Protein AF-R5ADG4-F1 (afdb_monomer)

Nearest PDB structures (foldseek):
  5j1l-assembly1_A  TM=9.200E-01  e=7.232E-10  Helicobacter pylori 26695
  7qrl-assembly2_B  TM=7.802E-01  e=2.011E-10  Caulobacter vibrioides
  4bh5-assembly4_D  TM=8.129E-01  e=2.939E-09  Escherichia coli K-12
  6ue4-assembly1_B  TM=6.509E-01  e=2.271E-10  Vibrio cholerae O1 biovar El Tor str. N16961
  6smk-assembly1_A  TM=7.364E-01  e=2.637E-08  Enterococcus faecalis V583

Mean predicted aligned error: 18.69 Å

pLDDT: mean 73.34, std 22.06, range [36.31, 98.81]

Structure (mmCIF, N/CA/C/O backbone):
data_AF-R5ADG4-F1
#
_entry.id   AF-R5ADG4-F1
#
loop_
_atom_site.group_PDB
_atom_site.id
_atom_site.type_symbol
_atom_site.label_atom_id
_atom_site.label_alt_id
_atom_site.label_comp_id
_atom_site.label_asym_id
_atom_site.label_entity_id
_atom_site.label_seq_id
_atom_site.pdbx_PDB_ins_code
_atom_site.Cartn_x
_atom_site.Cartn_y
_atom_site.Cartn_z
_atom_site.occupancy
_atom_site.B_iso_or_equiv
_atom_site.auth_seq_id
_atom_site.auth_comp_id
_atom_site.auth_asym_id
_atom_site.auth_atom_id
_atom_site.pdbx_PDB_model_num
ATOM 1 N N . MET A 1 1 ? 14.333 -22.664 -1.106 1.00 49.84 1 MET A N 1
ATOM 2 C CA . MET A 1 1 ? 14.512 -21.428 -1.894 1.00 49.84 1 MET A CA 1
ATOM 3 C C . MET A 1 1 ? 13.947 -20.295 -1.063 1.00 49.84 1 MET A C 1
ATOM 5 O O . MET A 1 1 ? 12.901 -20.498 -0.457 1.00 49.84 1 MET A O 1
ATOM 9 N N . THR A 1 2 ? 14.648 -19.173 -0.941 1.00 61.91 2 THR A N 1
ATOM 10 C CA . THR A 1 2 ? 14.152 -18.019 -0.180 1.00 61.91 2 THR A CA 1
ATOM 11 C C . THR A 1 2 ? 12.993 -17.398 -0.958 1.00 61.91 2 THR A C 1
ATOM 13 O O . THR A 1 2 ? 13.159 -17.067 -2.129 1.00 61.91 2 THR A O 1
ATOM 16 N N . GLN A 1 3 ? 11.812 -17.310 -0.348 1.00 79.50 3 GLN A N 1
ATOM 17 C CA . GLN A 1 3 ? 10.609 -16.793 -1.005 1.00 79.50 3 GLN A CA 1
ATOM 18 C C . GLN A 1 3 ? 10.786 -15.303 -1.355 1.00 79.50 3 GLN A C 1
ATOM 20 O O . GLN A 1 3 ? 11.468 -14.567 -0.632 1.00 79.50 3 GLN A O 1
ATOM 25 N N . SER A 1 4 ? 10.210 -14.860 -2.479 1.00 89.75 4 SER A N 1
ATOM 26 C CA . SER A 1 4 ? 10.166 -13.434 -2.823 1.00 89.75 4 SER A CA 1
ATOM 27 C C . SER A 1 4 ? 9.311 -12.667 -1.817 1.00 89.75 4 SER A C 1
ATOM 29 O O . SER A 1 4 ? 8.295 -13.171 -1.342 1.00 89.75 4 SER A O 1
ATOM 31 N N . ARG A 1 5 ? 9.715 -11.434 -1.499 1.00 93.94 5 ARG A N 1
ATOM 32 C CA . ARG A 1 5 ? 8.928 -10.514 -0.661 1.00 93.94 5 ARG A CA 1
ATOM 33 C C . ARG A 1 5 ? 7.933 -9.668 -1.448 1.00 93.94 5 ARG A C 1
ATOM 35 O O . ARG A 1 5 ? 7.054 -9.069 -0.841 1.00 93.94 5 ARG A O 1
ATOM 42 N N . ILE A 1 6 ? 8.089 -9.596 -2.768 1.00 95.62 6 ILE A N 1
ATOM 43 C CA . ILE A 1 6 ? 7.361 -8.653 -3.631 1.00 95.62 6 ILE A CA 1
ATOM 44 C C . ILE A 1 6 ? 6.615 -9.334 -4.783 1.00 95.62 6 ILE A C 1
ATOM 46 O O . ILE A 1 6 ? 5.759 -8.704 -5.401 1.00 95.62 6 ILE A O 1
ATOM 50 N N . LEU A 1 7 ? 6.905 -10.610 -5.051 1.00 93.88 7 LEU A N 1
ATOM 51 C CA . LEU A 1 7 ? 6.218 -11.448 -6.033 1.00 93.88 7 LEU A CA 1
ATOM 52 C C . LEU A 1 7 ? 5.457 -12.560 -5.309 1.00 93.88 7 LEU A C 1
ATOM 54 O O . LEU A 1 7 ? 5.996 -13.208 -4.409 1.00 93.88 7 LEU A O 1
ATOM 58 N N . GLN A 1 8 ? 4.195 -12.767 -5.682 1.00 91.88 8 GLN A N 1
ATOM 59 C CA . GLN A 1 8 ? 3.318 -13.728 -5.018 1.00 91.88 8 GLN A CA 1
ATOM 60 C C . GLN A 1 8 ? 3.697 -15.182 -5.316 1.00 91.88 8 GLN A C 1
ATOM 62 O O . GLN A 1 8 ? 3.597 -16.033 -4.430 1.00 91.88 8 GLN A O 1
ATOM 67 N N . THR A 1 9 ? 4.117 -15.479 -6.546 1.00 88.94 9 THR A N 1
ATOM 68 C CA . THR A 1 9 ? 4.386 -16.853 -6.997 1.00 88.94 9 THR A CA 1
ATOM 69 C C . THR A 1 9 ? 5.743 -17.019 -7.672 1.00 88.94 9 THR A C 1
ATOM 71 O O . THR A 1 9 ? 6.318 -18.106 -7.610 1.00 88.94 9 THR A O 1
ATOM 74 N N . GLN A 1 10 ? 6.267 -15.968 -8.304 1.00 86.44 10 GLN A N 1
ATOM 75 C CA . GLN A 1 10 ? 7.505 -16.025 -9.074 1.00 86.44 10 GLN A CA 1
ATOM 76 C C . GLN A 1 10 ? 8.757 -15.820 -8.206 1.00 86.44 10 GLN A C 1
ATOM 78 O O . GLN A 1 10 ? 8.739 -15.187 -7.149 1.00 86.44 10 GLN A O 1
ATOM 83 N N . GLU A 1 11 ? 9.884 -16.351 -8.682 1.00 86.38 11 GLU A N 1
ATOM 84 C CA . GLU A 1 11 ? 11.199 -16.107 -8.088 1.00 86.38 11 GLU A CA 1
ATOM 85 C C . GLU A 1 11 ? 11.734 -14.709 -8.432 1.00 86.38 11 GLU A C 1
ATOM 87 O O . GLU A 1 11 ? 11.350 -14.090 -9.426 1.00 86.38 11 GLU A O 1
ATOM 92 N N . ASN A 1 12 ? 12.709 -14.242 -7.648 1.00 88.00 12 ASN A N 1
ATOM 93 C CA . ASN A 1 12 ? 13.384 -12.951 -7.813 1.00 88.00 12 ASN A CA 1
ATOM 94 C C . ASN A 1 12 ? 14.366 -12.924 -9.004 1.00 88.00 12 ASN A C 1
ATOM 96 O O . ASN A 1 12 ? 15.556 -12.643 -8.849 1.00 88.00 12 ASN A O 1
ATOM 100 N N . ARG A 1 13 ? 13.886 -13.224 -10.215 1.00 90.81 13 ARG A N 1
ATOM 101 C CA . ARG A 1 13 ? 14.691 -13.165 -11.440 1.00 90.81 13 ARG A CA 1
ATOM 102 C C . ARG A 1 13 ? 14.832 -11.719 -11.914 1.00 90.81 13 ARG A C 1
ATOM 104 O O . ARG A 1 13 ? 13.961 -11.204 -12.615 1.00 90.81 13 ARG A O 1
ATOM 111 N N . ILE A 1 14 ? 15.959 -11.102 -11.567 1.00 92.81 14 ILE A N 1
ATOM 112 C CA . ILE A 1 14 ? 16.339 -9.766 -12.037 1.00 92.81 14 ILE A CA 1
ATOM 113 C C . ILE A 1 14 ? 16.689 -9.827 -13.530 1.00 92.81 14 ILE A C 1
ATOM 115 O O . ILE A 1 14 ? 17.582 -10.571 -13.939 1.00 92.81 14 ILE A O 1
ATOM 119 N N . THR A 1 15 ? 16.001 -9.035 -14.347 1.00 91.50 15 THR A N 1
ATOM 120 C CA . THR A 1 15 ? 16.286 -8.854 -15.779 1.00 91.50 15 THR A CA 1
ATOM 121 C C . THR A 1 15 ? 17.092 -7.599 -16.067 1.00 91.50 15 THR A C 1
ATOM 123 O O . THR A 1 15 ? 17.849 -7.576 -17.039 1.00 91.50 15 THR A O 1
ATOM 126 N N . ARG A 1 16 ? 16.997 -6.594 -15.193 1.00 93.50 16 ARG A N 1
ATOM 127 C CA . ARG A 1 16 ? 17.844 -5.401 -15.212 1.00 93.50 16 ARG A CA 1
ATOM 128 C C . ARG A 1 16 ? 18.183 -4.971 -13.790 1.00 93.50 16 ARG A C 1
ATOM 130 O O . ARG A 1 16 ? 17.293 -4.794 -12.966 1.00 93.50 16 ARG A O 1
ATOM 137 N N . GLY A 1 17 ? 19.475 -4.816 -13.511 1.00 95.69 17 GLY A N 1
ATOM 138 C CA . GLY A 1 17 ? 19.972 -4.380 -12.205 1.00 95.69 17 GLY A CA 1
ATOM 139 C C . GLY A 1 17 ? 19.872 -2.869 -11.982 1.00 95.69 17 GLY A C 1
ATOM 140 O O . GLY A 1 17 ? 19.665 -2.105 -12.929 1.00 95.69 17 GLY A O 1
ATOM 141 N N . PHE A 1 18 ? 20.075 -2.460 -10.732 1.00 97.12 18 PHE A N 1
ATOM 142 C CA . PHE A 1 18 ? 20.226 -1.064 -10.323 1.00 97.12 18 PHE A CA 1
ATOM 143 C C . PHE A 1 18 ? 21.526 -0.444 -10.867 1.00 97.12 18 PHE A C 1
ATOM 145 O O . PHE A 1 18 ? 22.543 -1.127 -11.010 1.00 97.12 18 PHE A O 1
ATOM 152 N N . GLY A 1 19 ? 21.509 0.861 -11.155 1.00 94.00 19 GLY A N 1
ATOM 153 C CA . GLY A 1 19 ? 22.663 1.618 -11.654 1.00 94.00 19 GLY A CA 1
ATOM 154 C C . GLY A 1 19 ? 22.592 1.960 -13.149 1.00 94.00 19 GLY A C 1
ATOM 155 O O . GLY A 1 19 ? 21.630 1.638 -13.840 1.00 94.00 19 GLY A O 1
ATOM 156 N N . ASN A 1 20 ? 23.598 2.677 -13.669 1.00 90.62 20 ASN A N 1
ATOM 157 C CA . ASN A 1 20 ? 23.629 3.178 -15.059 1.00 90.62 20 ASN A CA 1
ATOM 158 C C . ASN A 1 20 ? 22.357 3.954 -15.473 1.00 90.62 20 ASN A C 1
ATOM 160 O O . ASN A 1 20 ? 21.844 3.790 -16.580 1.00 90.62 20 ASN A O 1
ATOM 164 N N . GLY A 1 21 ? 21.830 4.784 -14.565 1.00 89.12 21 GLY A N 1
ATOM 165 C CA . GLY A 1 21 ? 20.594 5.548 -14.780 1.00 89.12 21 GLY A CA 1
ATOM 166 C C . GLY A 1 21 ? 19.304 4.752 -14.554 1.00 89.12 21 GLY A C 1
ATOM 167 O O . GLY A 1 21 ? 18.229 5.262 -14.852 1.00 89.12 21 GLY A O 1
ATOM 168 N N . HIS A 1 22 ? 19.396 3.522 -14.041 1.00 93.38 22 HIS A N 1
ATOM 169 C CA . HIS A 1 22 ? 18.257 2.716 -13.619 1.00 93.38 22 HIS A CA 1
ATOM 170 C C . HIS A 1 22 ? 18.080 2.787 -12.096 1.00 93.38 22 HIS A C 1
ATOM 172 O O . HIS A 1 22 ? 18.966 2.377 -11.345 1.00 93.38 22 HIS A O 1
ATOM 178 N N . SER A 1 23 ? 16.945 3.327 -11.655 1.00 96.19 23 SER A N 1
ATOM 179 C CA . SER A 1 23 ? 16.662 3.671 -10.251 1.00 96.19 23 SER A CA 1
ATOM 180 C C . SER A 1 23 ? 16.192 2.499 -9.385 1.00 96.19 23 SER A C 1
ATOM 182 O O . SER A 1 23 ? 15.956 2.673 -8.191 1.00 96.19 23 SER A O 1
ATOM 184 N N . GLY A 1 24 ? 16.082 1.306 -9.965 1.00 96.75 24 GLY A N 1
ATOM 185 C CA . GLY A 1 24 ? 15.575 0.117 -9.298 1.00 96.75 24 GLY A CA 1
ATOM 186 C C . GLY A 1 24 ? 16.063 -1.160 -9.968 1.00 96.75 24 GLY A C 1
ATOM 187 O O . GLY A 1 24 ? 17.079 -1.171 -10.663 1.00 96.75 24 GLY A O 1
ATOM 188 N N . VAL A 1 25 ? 15.325 -2.241 -9.762 1.00 97.00 25 VAL A N 1
ATOM 189 C CA . VAL A 1 25 ? 15.515 -3.515 -10.457 1.00 97.00 25 VAL A CA 1
ATOM 190 C C . VAL A 1 25 ? 14.259 -3.867 -11.230 1.00 97.00 25 VAL A C 1
ATOM 192 O O . VAL A 1 25 ? 13.146 -3.657 -10.749 1.00 97.00 25 VAL A O 1
ATOM 195 N N . ASP A 1 26 ? 14.452 -4.458 -12.401 1.00 95.31 26 ASP A N 1
ATOM 196 C CA . ASP A 1 26 ? 13.359 -5.023 -13.179 1.00 95.31 26 ASP A CA 1
ATOM 197 C C . ASP A 1 26 ? 13.295 -6.520 -12.884 1.00 95.31 26 ASP A C 1
ATOM 199 O O . ASP A 1 26 ? 14.299 -7.231 -13.014 1.00 95.31 26 ASP A O 1
ATOM 203 N N . LEU A 1 27 ? 12.128 -6.997 -12.456 1.00 92.25 27 LEU A N 1
ATOM 204 C CA . LEU A 1 27 ? 11.871 -8.400 -12.160 1.00 92.25 27 LEU A CA 1
ATOM 205 C C . LEU A 1 27 ? 10.855 -8.990 -13.129 1.00 92.25 27 LEU A C 1
ATOM 207 O O . LEU A 1 27 ? 9.809 -8.402 -13.411 1.00 92.25 27 LEU A O 1
ATOM 211 N N . GLY A 1 28 ? 11.155 -10.211 -13.564 1.00 79.12 28 GLY A N 1
ATOM 212 C CA . GLY A 1 28 ? 10.323 -10.977 -14.483 1.00 79.12 28 GLY A CA 1
ATOM 213 C C . GLY A 1 28 ? 10.854 -10.959 -15.918 1.00 79.12 28 GLY A C 1
ATOM 214 O O . GLY A 1 28 ? 11.357 -9.947 -16.392 1.00 79.12 28 GLY A O 1
ATOM 215 N N . TRP A 1 29 ? 10.797 -12.131 -16.571 1.00 66.06 29 TRP A N 1
ATOM 216 C CA . TRP A 1 29 ? 10.666 -12.367 -18.025 1.00 66.06 29 TRP A CA 1
ATOM 217 C C . TRP A 1 29 ? 10.890 -13.861 -18.336 1.00 66.06 29 TRP A C 1
ATOM 219 O O . TRP A 1 29 ? 11.986 -14.359 -18.088 1.00 66.06 29 TRP A O 1
ATOM 229 N N . GLN A 1 30 ? 9.879 -14.545 -18.895 1.00 50.84 30 GLN A N 1
ATOM 230 C CA . GLN A 1 30 ? 9.951 -15.664 -19.872 1.00 50.84 30 GLN A CA 1
ATOM 231 C C . GLN A 1 30 ? 8.580 -16.323 -20.161 1.00 50.84 30 GLN A C 1
ATOM 233 O O . GLN A 1 30 ? 8.505 -17.249 -20.964 1.00 50.84 30 GLN A O 1
ATOM 238 N N . THR A 1 31 ? 7.475 -15.835 -19.599 1.00 51.47 31 THR A N 1
ATOM 239 C CA . THR A 1 31 ? 6.119 -16.302 -19.929 1.00 51.47 31 THR A CA 1
ATOM 240 C C . THR A 1 31 ? 5.162 -15.112 -19.999 1.00 51.47 31 THR A C 1
ATOM 242 O O . THR A 1 31 ? 5.424 -14.056 -19.432 1.00 51.47 31 THR A O 1
ATOM 245 N N . THR A 1 32 ? 4.016 -15.269 -20.661 1.00 56.06 32 THR A N 1
ATOM 246 C CA . THR A 1 32 ? 2.867 -14.339 -20.598 1.00 56.06 32 THR A CA 1
ATOM 247 C C . THR A 1 32 ? 2.229 -14.273 -19.199 1.00 56.06 32 THR A C 1
ATOM 249 O O . THR A 1 32 ? 1.075 -13.875 -19.059 1.00 56.06 32 THR A O 1
ATOM 252 N N . GLN A 1 33 ? 2.927 -14.757 -18.172 1.00 62.66 33 GLN A N 1
ATOM 253 C CA . GLN A 1 33 ? 2.399 -14.996 -16.845 1.00 62.66 33 GLN A CA 1
ATOM 254 C C . GLN A 1 33 ? 2.643 -13.754 -15.994 1.00 62.66 33 GLN A C 1
ATOM 256 O O . GLN A 1 33 ? 3.777 -13.379 -15.695 1.00 62.66 33 GLN A O 1
ATOM 261 N N . THR A 1 34 ? 1.549 -13.094 -15.652 1.00 82.12 34 THR A N 1
ATOM 262 C CA . THR A 1 34 ? 1.518 -12.025 -14.661 1.00 82.12 34 THR A CA 1
ATOM 263 C C . THR A 1 34 ? 1.653 -12.619 -13.256 1.00 82.12 34 THR A C 1
ATOM 265 O O . THR A 1 34 ? 1.470 -13.821 -13.061 1.00 82.12 34 THR A O 1
ATOM 268 N N . ASP A 1 35 ? 1.981 -11.782 -12.274 1.00 91.25 35 ASP A N 1
ATOM 269 C CA . ASP A 1 35 ? 2.010 -12.171 -10.861 1.00 91.25 35 ASP A CA 1
ATOM 270 C C . ASP A 1 35 ? 1.323 -11.117 -9.991 1.00 91.25 35 ASP A C 1
ATOM 272 O O . ASP A 1 35 ? 1.176 -9.953 -10.395 1.00 91.25 35 ASP A O 1
ATOM 276 N N . GLY A 1 36 ? 0.911 -11.523 -8.793 1.00 95.00 36 GLY A N 1
ATOM 277 C CA . GLY A 1 36 ? 0.514 -10.592 -7.746 1.00 95.00 36 GLY A CA 1
ATOM 278 C C . GLY A 1 36 ? 1.733 -9.846 -7.216 1.00 95.00 36 GLY A C 1
ATOM 279 O O . GLY A 1 36 ? 2.776 -10.451 -6.965 1.00 95.00 36 GLY A O 1
ATOM 280 N N . ILE A 1 37 ? 1.600 -8.530 -7.055 1.00 97.44 37 ILE A N 1
ATOM 281 C CA . ILE A 1 37 ? 2.647 -7.695 -6.462 1.00 97.44 37 ILE A CA 1
ATOM 282 C C . ILE A 1 37 ? 2.318 -7.481 -4.997 1.00 97.44 37 ILE A C 1
ATOM 284 O O . ILE A 1 37 ? 1.219 -7.024 -4.670 1.00 97.44 37 ILE A O 1
ATOM 288 N N . LEU A 1 38 ? 3.265 -7.821 -4.132 1.00 97.81 38 LEU A N 1
ATOM 289 C CA . LEU A 1 38 ? 3.112 -7.764 -2.686 1.00 97.81 38 LEU A CA 1
ATOM 290 C C . LEU A 1 38 ? 3.854 -6.558 -2.104 1.00 97.81 38 LEU A C 1
ATOM 292 O O . LEU A 1 38 ? 4.933 -6.194 -2.572 1.00 97.81 38 LEU A O 1
ATOM 296 N N . ALA A 1 39 ? 3.297 -5.964 -1.052 1.00 98.25 39 ALA A N 1
ATOM 297 C CA . ALA A 1 39 ? 4.001 -4.988 -0.237 1.00 98.25 39 ALA A CA 1
ATOM 298 C C . ALA A 1 39 ? 5.182 -5.663 0.476 1.00 98.25 39 ALA A C 1
ATOM 300 O O . ALA A 1 39 ? 5.002 -6.578 1.280 1.00 98.25 39 ALA A O 1
ATOM 301 N N . HIS A 1 40 ? 6.394 -5.179 0.211 1.00 97.69 40 HIS A N 1
ATOM 302 C CA . HIS A 1 40 ? 7.637 -5.699 0.785 1.00 97.69 40 HIS A CA 1
ATOM 303 C C . HIS A 1 40 ? 7.619 -5.741 2.325 1.00 97.69 40 HIS A C 1
ATOM 305 O O . HIS A 1 40 ? 8.096 -6.692 2.952 1.00 97.69 40 HIS A O 1
ATOM 311 N N . SER A 1 41 ? 7.082 -4.680 2.928 1.00 96.31 41 SER A N 1
ATOM 312 C CA . SER A 1 41 ? 7.002 -4.438 4.369 1.00 96.31 41 SER A CA 1
ATOM 313 C C . SER A 1 41 ? 5.750 -3.623 4.680 1.00 96.31 41 SER A C 1
ATOM 315 O O . SER A 1 41 ? 5.244 -2.918 3.803 1.00 96.31 41 SER A O 1
ATOM 317 N N . GLN A 1 42 ? 5.304 -3.667 5.937 1.00 96.12 42 GLN A N 1
ATOM 318 C CA . GLN A 1 42 ? 4.213 -2.817 6.406 1.00 96.12 42 GLN A CA 1
ATOM 319 C C . GLN A 1 42 ? 4.524 -1.327 6.214 1.00 96.12 42 GLN A C 1
ATOM 321 O O . GLN A 1 42 ? 5.688 -0.910 6.266 1.00 96.12 42 GLN A O 1
ATOM 326 N N . GLY A 1 43 ? 3.499 -0.512 5.997 1.00 97.38 43 GLY A N 1
ATOM 327 C CA . GLY A 1 43 ? 3.672 0.927 5.843 1.00 97.38 43 GLY A CA 1
ATOM 328 C C . GLY A 1 43 ? 2.425 1.640 5.347 1.00 97.38 43 GLY A C 1
ATOM 329 O O . GLY A 1 43 ? 1.338 1.073 5.301 1.00 97.38 43 GLY A O 1
ATOM 330 N N . THR A 1 44 ? 2.596 2.894 4.943 1.00 98.25 44 THR A N 1
ATOM 331 C CA . THR A 1 44 ? 1.516 3.736 4.418 1.00 98.25 44 THR A CA 1
ATOM 332 C C . THR A 1 44 ? 1.783 4.083 2.959 1.00 98.25 44 THR A C 1
ATOM 334 O O . THR A 1 44 ? 2.879 4.523 2.601 1.00 98.25 44 THR A O 1
ATOM 337 N N . VAL A 1 45 ? 0.779 3.912 2.100 1.00 98.38 45 VAL A N 1
ATOM 338 C CA . VAL A 1 45 ? 0.836 4.334 0.697 1.00 98.38 45 VAL A CA 1
ATOM 339 C C . VAL A 1 45 ? 0.917 5.861 0.640 1.00 98.38 45 VAL A C 1
ATOM 341 O O . VAL A 1 45 ? -0.006 6.561 1.048 1.00 98.38 45 VAL A O 1
ATOM 344 N N . THR A 1 46 ? 2.026 6.385 0.124 1.00 97.81 46 THR A N 1
ATOM 345 C CA . THR A 1 46 ? 2.291 7.835 0.022 1.00 97.81 46 THR A CA 1
ATOM 346 C C . THR A 1 46 ? 2.113 8.377 -1.387 1.00 97.81 46 THR A C 1
ATOM 348 O O . THR A 1 46 ? 1.922 9.577 -1.565 1.00 97.81 46 THR A O 1
ATOM 351 N N . PHE A 1 47 ? 2.163 7.499 -2.385 1.00 97.25 47 PHE A N 1
ATOM 352 C CA . PHE A 1 47 ? 1.890 7.843 -3.768 1.00 97.25 47 PHE A CA 1
ATOM 353 C C . PHE A 1 47 ? 1.262 6.646 -4.478 1.00 97.25 47 PHE A C 1
ATOM 355 O O . PHE A 1 47 ? 1.712 5.513 -4.326 1.00 97.25 47 PHE A O 1
ATOM 362 N N . CYS A 1 48 ? 0.221 6.903 -5.252 1.00 95.50 48 CYS A N 1
ATOM 363 C CA . CYS A 1 48 ? -0.520 5.920 -6.018 1.00 95.50 48 CYS A CA 1
ATOM 364 C C . CYS A 1 48 ? -1.003 6.607 -7.293 1.00 95.50 48 CYS A C 1
ATOM 366 O O . CYS A 1 48 ? -1.580 7.697 -7.239 1.00 95.50 48 CYS A O 1
ATOM 368 N N . GLN A 1 49 ? -0.736 5.971 -8.427 1.00 94.50 49 GLN A N 1
ATOM 369 C CA . GLN A 1 49 ? -1.044 6.467 -9.759 1.00 94.50 49 GLN A CA 1
ATOM 370 C C . GLN A 1 49 ? -1.703 5.341 -10.557 1.00 94.50 49 GLN A C 1
ATOM 372 O O . GLN A 1 49 ? -1.192 4.221 -10.593 1.00 94.50 49 GLN A O 1
ATOM 377 N N . THR A 1 50 ? -2.841 5.635 -11.186 1.00 97.00 50 THR A N 1
ATOM 378 C CA . THR A 1 50 ? -3.635 4.681 -11.975 1.00 97.00 50 THR A CA 1
ATOM 379 C C . THR A 1 50 ? -4.122 5.318 -13.280 1.00 97.00 50 THR A C 1
ATOM 381 O O . THR A 1 50 ? -4.021 6.532 -13.462 1.00 97.00 50 THR A O 1
ATOM 384 N N . GLY A 1 51 ? -4.643 4.504 -14.205 1.00 95.50 51 GLY A N 1
ATOM 385 C CA . GLY A 1 51 ? -5.203 4.970 -15.480 1.00 95.50 51 GLY A CA 1
ATOM 386 C C . GLY A 1 51 ? -4.184 5.137 -16.613 1.00 95.50 51 GLY A C 1
ATOM 387 O O . GLY A 1 51 ? -4.529 5.678 -17.660 1.00 95.50 51 GLY A O 1
ATOM 388 N N . TYR A 1 52 ? -2.950 4.664 -16.431 1.00 96.62 52 TYR A N 1
ATOM 389 C CA . TYR A 1 52 ? -1.899 4.731 -17.443 1.00 96.62 52 TYR A CA 1
ATOM 390 C C . TYR A 1 52 ? -1.910 3.482 -18.325 1.00 96.62 52 TYR A C 1
ATOM 392 O O . TYR A 1 52 ? -2.032 2.356 -17.838 1.00 96.62 52 TYR A O 1
ATOM 400 N N . GLY A 1 53 ? -1.758 3.695 -19.632 1.00 95.94 53 GLY A N 1
ATOM 401 C CA . GLY A 1 53 ? -1.487 2.644 -20.612 1.00 95.94 53 GLY A CA 1
ATOM 402 C C . GLY A 1 53 ? 0.013 2.408 -20.798 1.00 95.94 53 GLY A C 1
ATOM 403 O O . GLY A 1 53 ? 0.833 2.955 -20.063 1.00 95.94 53 GLY A O 1
ATOM 404 N N . ASN A 1 54 ? 0.378 1.593 -21.789 1.00 95.81 54 ASN A N 1
ATOM 405 C CA . ASN A 1 54 ? 1.762 1.497 -22.255 1.00 95.81 54 ASN A CA 1
ATOM 406 C C . ASN A 1 54 ? 2.103 2.740 -23.093 1.00 95.81 54 ASN A C 1
ATOM 408 O O . ASN A 1 54 ? 1.394 3.032 -24.054 1.00 95.81 54 ASN A O 1
ATOM 412 N N . ASP A 1 55 ? 3.158 3.457 -22.714 1.00 95.25 55 ASP A N 1
ATOM 413 C CA . ASP A 1 55 ? 3.589 4.701 -23.359 1.00 95.25 55 ASP A CA 1
ATOM 414 C C . ASP A 1 55 ? 5.123 4.762 -23.404 1.00 95.25 55 ASP A C 1
ATOM 416 O O . ASP A 1 55 ? 5.801 5.234 -22.485 1.00 95.25 55 ASP A O 1
ATOM 420 N N . GLN A 1 56 ? 5.684 4.189 -24.470 1.00 92.94 56 GLN A N 1
ATOM 421 C CA . GLN A 1 56 ? 7.127 4.124 -24.674 1.00 92.94 56 GLN A CA 1
ATOM 422 C C . GLN A 1 56 ? 7.680 5.515 -24.991 1.00 92.94 56 GLN A C 1
ATOM 424 O O . GLN A 1 56 ? 7.282 6.155 -25.960 1.00 92.94 56 GLN A O 1
ATOM 429 N N . GLY A 1 57 ? 8.639 5.964 -24.183 1.00 90.19 57 GLY A N 1
ATOM 430 C CA . GLY A 1 57 ? 9.184 7.321 -24.248 1.00 90.19 57 GLY A CA 1
ATOM 431 C C . GLY A 1 57 ? 8.558 8.303 -23.255 1.00 90.19 57 GLY A C 1
ATOM 432 O O . GLY A 1 57 ? 9.021 9.443 -23.182 1.00 90.19 57 GLY A O 1
ATOM 433 N N . ALA A 1 58 ? 7.575 7.877 -22.451 1.00 92.50 58 ALA A N 1
ATOM 434 C CA . ALA A 1 58 ? 7.062 8.687 -21.351 1.00 92.50 58 ALA A CA 1
ATOM 435 C C . ALA A 1 58 ? 8.190 9.082 -20.378 1.00 92.50 58 ALA A C 1
ATOM 437 O O . ALA A 1 58 ? 9.002 8.251 -19.963 1.00 92.50 58 ALA A O 1
ATOM 438 N N . GLY A 1 59 ? 8.229 10.364 -20.006 1.00 92.12 59 GLY A N 1
ATOM 439 C CA . GLY A 1 59 ? 9.191 10.933 -19.060 1.00 92.12 59 GLY A CA 1
ATOM 440 C C . GLY A 1 59 ? 8.567 11.284 -17.708 1.00 92.12 59 GLY A C 1
ATOM 441 O O . GLY A 1 59 ? 7.347 11.276 -17.539 1.00 92.12 59 GLY A O 1
ATOM 442 N N . GLY A 1 60 ? 9.411 11.622 -16.729 1.00 92.25 60 GLY A N 1
ATOM 443 C CA . GLY A 1 60 ? 8.962 11.992 -15.382 1.00 92.25 60 GLY A CA 1
ATOM 444 C C . GLY A 1 60 ? 8.122 10.892 -14.726 1.00 92.25 60 GLY A C 1
ATOM 445 O O . GLY A 1 60 ? 8.369 9.707 -14.940 1.00 92.25 60 GLY A O 1
ATOM 446 N N . ASN A 1 61 ? 7.098 11.270 -13.960 1.00 90.62 61 ASN A N 1
ATOM 447 C CA . ASN A 1 61 ? 6.249 10.305 -13.248 1.00 90.62 61 ASN A CA 1
ATOM 448 C C . ASN A 1 61 ? 5.410 9.418 -14.183 1.00 90.62 61 ASN A C 1
ATOM 450 O O . ASN A 1 61 ? 5.044 8.309 -13.807 1.00 90.62 61 ASN A O 1
ATOM 454 N N . ALA A 1 62 ? 5.133 9.865 -15.413 1.00 94.00 62 ALA A N 1
ATOM 455 C CA . ALA A 1 62 ? 4.419 9.047 -16.394 1.00 94.00 62 ALA A CA 1
ATOM 456 C C . ALA A 1 62 ? 5.235 7.814 -16.822 1.00 94.00 62 ALA A C 1
ATOM 458 O O . ALA A 1 62 ? 4.651 6.799 -17.200 1.00 94.00 62 ALA A O 1
ATOM 459 N N . SER A 1 63 ? 6.570 7.868 -16.704 1.00 96.19 63 SER A N 1
ATOM 460 C CA . SER A 1 63 ? 7.444 6.739 -17.043 1.00 96.19 63 SER A CA 1
ATOM 461 C C . SER A 1 63 ? 7.165 5.493 -16.196 1.00 96.19 63 SER A C 1
ATOM 463 O O . SER A 1 63 ? 7.236 4.390 -16.731 1.00 96.19 63 SER A O 1
ATOM 465 N N . TYR A 1 64 ? 6.749 5.647 -14.934 1.00 97.50 64 TYR A N 1
ATOM 466 C CA . TYR A 1 64 ? 6.382 4.526 -14.063 1.00 97.50 64 TYR A CA 1
ATOM 467 C C . TYR A 1 64 ? 5.056 3.855 -14.451 1.00 97.50 64 TYR A C 1
ATOM 469 O O . TYR A 1 64 ? 4.804 2.725 -14.038 1.00 97.50 64 TYR A O 1
ATOM 477 N N . GLY A 1 65 ? 4.195 4.521 -15.228 1.00 97.94 65 GLY A N 1
ATOM 478 C CA . GLY A 1 65 ? 2.851 4.026 -15.525 1.00 97.94 65 GLY A CA 1
ATOM 479 C C . GLY A 1 65 ? 1.967 3.982 -14.280 1.00 97.94 65 GLY A C 1
ATOM 480 O O . GLY A 1 65 ? 1.944 4.929 -13.495 1.00 97.94 65 GLY A O 1
ATOM 481 N N . ASN A 1 66 ? 1.223 2.890 -14.095 1.00 98.25 66 ASN A N 1
ATOM 482 C CA . ASN A 1 66 ? 0.536 2.672 -12.826 1.00 98.25 66 ASN A CA 1
ATOM 483 C C . ASN A 1 66 ? 1.558 2.237 -11.774 1.00 98.25 66 ASN A C 1
ATOM 485 O O . ASN A 1 66 ? 2.317 1.289 -11.996 1.00 98.25 66 ASN A O 1
ATOM 489 N N . CYS A 1 67 ? 1.557 2.897 -10.620 1.00 98.31 67 CYS A N 1
ATOM 490 C CA . CYS A 1 67 ? 2.536 2.615 -9.584 1.00 98.31 67 CYS A CA 1
ATOM 491 C C . CYS A 1 67 ? 2.034 2.914 -8.175 1.00 98.31 67 CYS A C 1
ATOM 493 O O . CYS A 1 67 ? 1.102 3.695 -7.975 1.00 98.31 67 CYS A O 1
ATOM 495 N N . VAL A 1 68 ? 2.713 2.320 -7.198 1.00 98.81 68 VAL A N 1
ATOM 496 C CA . VAL A 1 68 ? 2.488 2.514 -5.764 1.00 98.81 68 VAL A CA 1
ATOM 497 C C . VAL A 1 68 ? 3.826 2.827 -5.101 1.00 98.81 68 VAL A C 1
ATOM 499 O O . VAL A 1 68 ? 4.817 2.167 -5.395 1.00 98.81 68 VAL A O 1
ATOM 502 N N . LYS A 1 69 ? 3.863 3.802 -4.191 1.00 98.69 69 LYS A N 1
ATOM 503 C CA . LYS A 1 69 ? 4.983 4.068 -3.282 1.00 98.69 69 LYS A CA 1
ATOM 504 C C . LYS A 1 69 ? 4.516 3.913 -1.841 1.00 98.69 69 LYS A C 1
ATOM 506 O O . LYS A 1 69 ? 3.557 4.568 -1.428 1.00 98.69 69 LYS A O 1
ATOM 511 N N . ILE A 1 70 ? 5.214 3.095 -1.065 1.00 98.75 70 ILE A N 1
ATOM 512 C CA . ILE A 1 70 ? 4.912 2.828 0.345 1.00 98.75 70 ILE A CA 1
ATOM 513 C C . ILE A 1 70 ? 6.039 3.400 1.199 1.00 98.75 70 ILE A C 1
ATOM 515 O O . ILE A 1 70 ? 7.205 3.104 0.954 1.00 98.75 70 ILE A O 1
ATOM 519 N N . LYS A 1 71 ? 5.697 4.214 2.200 1.00 98.50 71 LYS A N 1
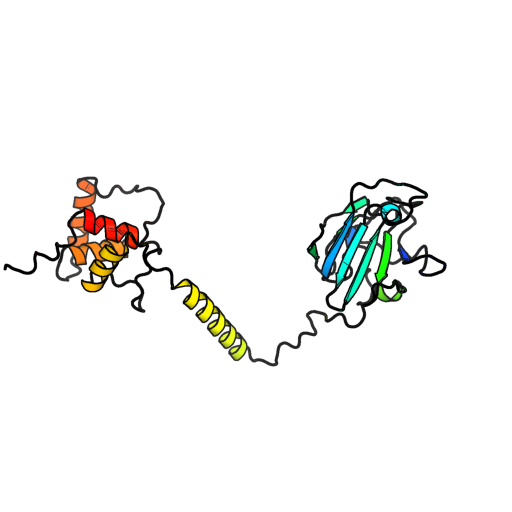ATOM 520 C CA . LYS A 1 71 ? 6.627 4.679 3.236 1.00 98.50 71 LYS A CA 1
ATOM 521 C C . LYS A 1 71 ? 6.553 3.732 4.428 1.00 98.50 71 LYS A C 1
ATOM 523 O O . LYS A 1 71 ? 5.461 3.435 4.909 1.00 98.50 71 LYS A O 1
ATOM 528 N N . HIS A 1 72 ? 7.707 3.282 4.897 1.00 97.75 72 HIS A N 1
ATOM 529 C CA . HIS A 1 72 ? 7.833 2.314 5.981 1.00 97.75 72 HIS A CA 1
ATOM 530 C C . HIS A 1 72 ? 8.212 2.993 7.311 1.00 97.75 72 HIS A C 1
ATOM 532 O O . HIS A 1 72 ? 8.778 4.093 7.296 1.00 97.75 72 HIS A O 1
ATOM 538 N N . PRO A 1 73 ? 7.943 2.352 8.467 1.00 95.06 73 PRO A N 1
ATOM 539 C CA . PRO A 1 73 ? 8.210 2.933 9.790 1.00 95.06 73 PRO A CA 1
ATOM 540 C C . PRO A 1 73 ? 9.682 3.275 10.067 1.00 95.06 73 PRO A C 1
ATOM 542 O O . PRO A 1 73 ? 9.968 4.227 10.785 1.00 95.06 73 PRO A O 1
ATOM 545 N N . ASN A 1 74 ? 10.623 2.542 9.466 1.00 93.38 74 ASN A N 1
ATOM 546 C CA . ASN A 1 74 ? 12.068 2.805 9.548 1.00 93.38 74 ASN A CA 1
ATOM 547 C C . ASN A 1 74 ? 12.527 4.005 8.693 1.00 93.38 74 ASN A C 1
ATOM 549 O O . ASN A 1 74 ? 13.718 4.282 8.587 1.00 93.38 74 ASN A O 1
ATOM 553 N N . GLY A 1 75 ? 11.600 4.698 8.026 1.00 95.56 75 GLY A N 1
ATOM 554 C CA . GLY A 1 75 ? 11.895 5.841 7.172 1.00 95.56 75 GLY A CA 1
ATOM 555 C C . GLY A 1 75 ? 12.287 5.483 5.738 1.00 95.56 75 GLY A C 1
ATOM 556 O O . GLY A 1 75 ? 12.379 6.394 4.918 1.00 95.56 75 GLY A O 1
ATOM 557 N N . TYR A 1 76 ? 12.444 4.209 5.384 1.00 98.12 76 TYR A N 1
ATOM 558 C CA . TYR A 1 76 ? 12.653 3.798 3.993 1.00 98.12 76 TYR A CA 1
ATOM 559 C C . TYR A 1 76 ? 11.341 3.873 3.206 1.00 98.12 76 TYR A C 1
ATOM 561 O O . TYR A 1 76 ? 10.249 3.931 3.779 1.00 98.12 76 TYR A O 1
ATOM 569 N N . SER A 1 77 ? 11.421 3.858 1.879 1.00 98.50 77 SER A N 1
ATOM 570 C CA . SER A 1 77 ? 10.242 3.650 1.037 1.00 98.50 77 SER A CA 1
ATOM 571 C C . SER A 1 77 ? 10.509 2.671 -0.094 1.00 98.50 77 SER A C 1
ATOM 573 O O . SER A 1 77 ? 11.648 2.491 -0.517 1.00 98.50 77 SER A O 1
ATOM 575 N N . THR A 1 78 ? 9.451 2.026 -0.568 1.00 98.75 78 THR A N 1
ATOM 576 C CA . THR A 1 78 ? 9.490 1.133 -1.727 1.00 98.75 78 THR A CA 1
ATOM 577 C C . THR A 1 78 ? 8.556 1.638 -2.812 1.00 98.75 78 THR A C 1
ATOM 579 O O . THR A 1 78 ? 7.494 2.180 -2.499 1.00 98.75 78 THR A O 1
ATOM 582 N N . LEU A 1 79 ? 8.945 1.480 -4.077 1.00 98.69 79 LEU A N 1
ATOM 583 C CA . LEU A 1 79 ? 8.128 1.844 -5.235 1.00 98.69 79 LEU A CA 1
ATOM 584 C C . LEU A 1 79 ? 7.944 0.636 -6.153 1.00 98.69 79 LEU A C 1
ATOM 586 O O . LEU A 1 79 ? 8.889 -0.101 -6.411 1.00 98.69 79 LEU A O 1
ATOM 590 N N . TYR A 1 80 ? 6.720 0.458 -6.641 1.00 98.62 80 TYR A N 1
ATOM 591 C CA . TYR A 1 80 ? 6.288 -0.651 -7.489 1.00 98.62 80 TYR A CA 1
ATOM 592 C C . TYR A 1 80 ? 5.650 -0.052 -8.738 1.00 98.62 80 TYR A C 1
ATOM 594 O O . TYR A 1 80 ? 4.614 0.603 -8.624 1.00 98.62 80 TYR A O 1
ATOM 602 N N . ALA A 1 81 ? 6.262 -0.237 -9.904 1.00 98.12 81 ALA A N 1
ATOM 603 C CA . ALA A 1 81 ? 5.860 0.408 -11.153 1.00 98.12 81 ALA A CA 1
ATOM 604 C C . ALA A 1 81 ? 5.514 -0.587 -12.268 1.00 98.12 81 ALA A C 1
ATOM 606 O O . ALA A 1 81 ? 5.653 -1.803 -12.122 1.00 98.12 81 ALA A O 1
ATOM 607 N N . HIS A 1 82 ? 5.018 -0.031 -13.374 1.00 96.81 82 HIS A N 1
ATOM 608 C CA . HIS A 1 82 ? 4.517 -0.724 -14.560 1.00 96.81 82 HIS A CA 1
ATOM 609 C C . HIS A 1 82 ? 3.311 -1.632 -14.293 1.00 96.81 82 HIS A C 1
ATOM 611 O O . HIS A 1 82 ? 2.998 -2.511 -15.094 1.00 96.81 82 HIS A O 1
ATOM 617 N N . LEU A 1 83 ? 2.583 -1.409 -13.195 1.00 97.44 83 LEU A N 1
ATOM 618 C CA . LEU A 1 83 ? 1.488 -2.272 -12.755 1.00 97.44 83 LEU A CA 1
ATOM 619 C C . LEU A 1 83 ? 0.345 -2.319 -13.787 1.00 97.44 83 LEU A C 1
ATOM 621 O O . LEU A 1 83 ? 0.039 -1.331 -14.461 1.00 97.44 83 LEU A O 1
ATOM 625 N N . ASN A 1 84 ? -0.327 -3.467 -13.903 1.00 95.88 84 ASN A N 1
ATOM 626 C CA . ASN A 1 84 ? -1.553 -3.591 -14.703 1.00 95.88 84 ASN A CA 1
ATOM 627 C C . ASN A 1 84 ? -2.779 -3.129 -13.905 1.00 95.88 84 ASN A C 1
ATOM 629 O O . ASN A 1 84 ? -3.629 -2.410 -14.418 1.00 95.88 84 ASN A O 1
ATOM 633 N N . THR A 1 85 ? -2.843 -3.518 -12.632 1.00 96.69 85 THR A N 1
ATOM 634 C CA . THR A 1 85 ? -3.876 -3.080 -11.689 1.00 96.69 85 THR A CA 1
ATOM 635 C C . THR A 1 85 ? -3.230 -2.632 -10.392 1.00 96.69 85 THR A C 1
ATOM 637 O O . THR A 1 85 ? -2.175 -3.142 -10.006 1.00 96.69 85 THR A O 1
ATOM 640 N N . VAL A 1 86 ? -3.881 -1.684 -9.724 1.00 97.94 86 VAL A N 1
ATOM 641 C CA . VAL A 1 86 ? -3.512 -1.209 -8.393 1.00 97.94 86 VAL A CA 1
ATOM 642 C C . VAL A 1 86 ? -4.694 -1.463 -7.467 1.00 97.94 86 VAL A C 1
ATOM 644 O O . VAL A 1 86 ? -5.817 -1.083 -7.787 1.00 97.94 86 VAL A O 1
ATOM 647 N N . ALA A 1 87 ? -4.440 -2.134 -6.346 1.00 97.06 87 ALA A N 1
ATOM 648 C CA . ALA A 1 87 ? -5.456 -2.576 -5.388 1.00 97.06 87 ALA A CA 1
ATOM 649 C C . ALA A 1 87 ? -5.512 -1.706 -4.118 1.00 97.06 87 ALA A C 1
ATOM 651 O O . ALA A 1 87 ? -6.214 -2.043 -3.167 1.00 97.06 87 ALA A O 1
ATOM 652 N N . VAL A 1 88 ? -4.752 -0.608 -4.088 1.00 97.75 88 VAL A N 1
ATOM 653 C CA . VAL A 1 88 ? -4.610 0.286 -2.931 1.00 97.75 88 VAL A CA 1
ATOM 654 C C . VAL A 1 88 ? -4.714 1.758 -3.327 1.00 97.75 88 VAL A C 1
ATOM 656 O O . VAL A 1 88 ? -4.580 2.113 -4.497 1.00 97.75 88 VAL A O 1
ATOM 659 N N . GLN A 1 89 ? -4.919 2.633 -2.345 1.00 96.25 89 GLN A N 1
ATOM 660 C CA . GLN A 1 89 ? -5.065 4.079 -2.547 1.00 96.25 89 GLN A CA 1
ATOM 661 C C . GLN A 1 89 ? -4.148 4.905 -1.634 1.00 96.25 89 GLN A C 1
ATOM 663 O O . GLN A 1 89 ? -3.629 4.406 -0.639 1.00 96.25 89 GLN A O 1
ATOM 668 N N . ASN A 1 90 ? -3.951 6.186 -1.962 1.00 96.50 90 ASN A N 1
ATOM 669 C CA . ASN A 1 90 ? -3.156 7.105 -1.139 1.00 96.50 90 ASN A CA 1
ATOM 670 C C . ASN A 1 90 ? -3.677 7.172 0.305 1.00 96.50 90 ASN A C 1
ATOM 672 O O . ASN A 1 90 ? -4.882 7.253 0.531 1.00 96.50 90 ASN A O 1
ATOM 676 N N . GLY A 1 91 ? -2.759 7.159 1.271 1.00 95.06 91 GLY A N 1
ATOM 677 C CA . GLY A 1 91 ? -3.059 7.171 2.703 1.00 95.06 91 GLY A CA 1
ATOM 678 C C . GLY A 1 91 ? -3.440 5.810 3.291 1.00 95.06 91 GLY A C 1
ATOM 679 O O . GLY A 1 91 ? -3.570 5.703 4.506 1.00 95.06 91 GLY A O 1
ATOM 680 N N . GLN A 1 92 ? -3.598 4.764 2.475 1.00 96.94 92 GLN A N 1
ATOM 681 C CA . GLN A 1 92 ? -3.921 3.425 2.964 1.00 96.94 92 GLN A CA 1
ATOM 682 C C . GLN A 1 92 ? -2.721 2.789 3.679 1.00 96.94 92 GLN A C 1
ATOM 684 O O . GLN A 1 92 ? -1.616 2.756 3.132 1.00 96.94 92 GLN A O 1
ATOM 689 N N . SER A 1 93 ? -2.950 2.241 4.873 1.00 96.75 93 SER A N 1
ATOM 690 C CA . SER A 1 93 ? -1.998 1.340 5.532 1.00 96.75 93 SER A CA 1
ATOM 691 C C . SER A 1 93 ? -2.034 -0.040 4.882 1.00 96.75 93 SER A C 1
ATOM 693 O O . SER A 1 93 ? -3.105 -0.540 4.530 1.00 96.75 93 SER A O 1
ATOM 695 N N . VAL A 1 94 ? -0.863 -0.642 4.707 1.00 95.69 94 VAL A N 1
ATOM 696 C CA . VAL A 1 94 ? -0.699 -1.976 4.129 1.00 95.69 94 VAL A CA 1
ATOM 697 C C . VAL A 1 94 ? 0.205 -2.825 5.001 1.00 95.69 94 VAL A C 1
ATOM 699 O O . VAL A 1 94 ? 1.165 -2.314 5.579 1.00 95.69 94 VAL A O 1
ATOM 702 N N . GLU A 1 95 ? -0.080 -4.121 5.034 1.00 96.62 95 GLU A N 1
ATOM 703 C CA . GLU A 1 95 ? 0.715 -5.110 5.755 1.00 96.62 95 GLU A CA 1
ATOM 704 C C . GLU A 1 95 ? 1.815 -5.719 4.883 1.00 96.62 95 GLU A C 1
ATOM 706 O O . GLU A 1 95 ? 1.728 -5.752 3.651 1.00 96.62 95 GLU A O 1
ATOM 711 N N . LYS A 1 96 ? 2.853 -6.265 5.524 1.00 95.19 96 LYS A N 1
ATOM 712 C CA . LYS A 1 96 ? 3.866 -7.069 4.825 1.00 95.19 96 LYS A CA 1
ATOM 713 C C . LYS A 1 96 ? 3.195 -8.244 4.107 1.00 95.19 96 LYS A C 1
ATOM 715 O O . LYS A 1 96 ? 2.447 -9.007 4.707 1.00 95.19 96 LYS A O 1
ATOM 720 N N . GLY A 1 97 ? 3.506 -8.420 2.825 1.00 95.81 97 GLY A N 1
ATOM 721 C CA . GLY A 1 97 ? 2.942 -9.488 2.002 1.00 95.81 97 GLY A CA 1
ATOM 722 C C . GLY A 1 97 ? 1.515 -9.224 1.517 1.00 95.81 97 GLY A C 1
ATOM 723 O O . GLY A 1 97 ? 0.973 -10.051 0.786 1.00 95.81 97 GLY A O 1
ATOM 724 N N . GLN A 1 98 ? 0.900 -8.089 1.865 1.00 97.81 98 GLN A N 1
ATOM 725 C CA . GLN A 1 98 ? -0.396 -7.711 1.311 1.00 97.81 98 GLN A CA 1
ATOM 726 C C . GLN A 1 98 ? -0.266 -7.470 -0.194 1.00 97.81 98 GLN A C 1
ATOM 728 O O . GLN A 1 98 ? 0.613 -6.734 -0.640 1.00 97.81 98 GLN A O 1
ATOM 733 N N . GLN A 1 99 ? -1.166 -8.049 -0.988 1.00 97.75 99 GLN A N 1
ATOM 734 C CA . GLN A 1 99 ? -1.206 -7.778 -2.419 1.00 97.75 99 GLN A CA 1
ATOM 735 C C . GLN A 1 99 ? -1.667 -6.336 -2.680 1.00 97.75 99 GLN A C 1
ATOM 737 O O . GLN A 1 99 ? -2.747 -5.928 -2.256 1.00 97.75 99 GLN A O 1
ATOM 742 N N . ILE A 1 100 ? -0.848 -5.572 -3.402 1.00 98.31 100 ILE A N 1
ATOM 743 C CA . ILE A 1 100 ? -1.072 -4.151 -3.717 1.00 98.31 100 ILE A CA 1
ATOM 744 C C . ILE A 1 100 ? -1.396 -3.905 -5.192 1.00 98.31 100 ILE A C 1
ATOM 746 O O . ILE A 1 100 ? -1.766 -2.796 -5.579 1.00 98.31 100 ILE A O 1
ATOM 750 N N . GLY A 1 101 ? -1.283 -4.936 -6.024 1.00 97.50 101 GLY A N 1
ATOM 751 C CA . GLY A 1 101 ? -1.586 -4.856 -7.443 1.00 97.50 101 GLY A CA 1
ATOM 752 C C . GLY A 1 101 ? -1.201 -6.120 -8.195 1.00 97.50 101 GLY A C 1
ATOM 753 O O . GLY A 1 101 ? -0.972 -7.184 -7.612 1.00 97.50 101 GLY A O 1
ATOM 754 N N . THR A 1 102 ? -1.116 -5.987 -9.512 1.00 96.31 102 THR A N 1
ATOM 755 C CA . THR A 1 102 ? -0.660 -7.052 -10.410 1.00 96.31 102 THR A CA 1
ATOM 756 C C . THR A 1 102 ? 0.401 -6.523 -11.357 1.00 96.31 102 THR A C 1
ATOM 758 O O . THR A 1 102 ? 0.278 -5.400 -11.855 1.00 96.31 102 THR A O 1
ATOM 761 N N . MET A 1 103 ? 1.389 -7.361 -11.662 1.00 94.88 103 MET A N 1
ATOM 762 C CA . MET A 1 103 ? 2.416 -7.079 -12.662 1.00 94.88 103 MET A CA 1
ATOM 763 C C . MET A 1 103 ? 1.776 -6.668 -13.995 1.00 94.88 103 MET A C 1
ATOM 765 O O . MET A 1 103 ? 0.702 -7.164 -14.352 1.00 94.88 103 MET A O 1
ATOM 769 N N . GLY A 1 104 ? 2.420 -5.759 -14.723 1.00 94.56 104 GLY A N 1
ATOM 770 C CA . GLY A 1 104 ? 1.900 -5.263 -15.988 1.00 94.56 104 GLY A CA 1
ATOM 771 C C . GLY A 1 104 ? 2.971 -4.715 -16.914 1.00 94.56 104 GLY A C 1
ATOM 772 O O . GLY A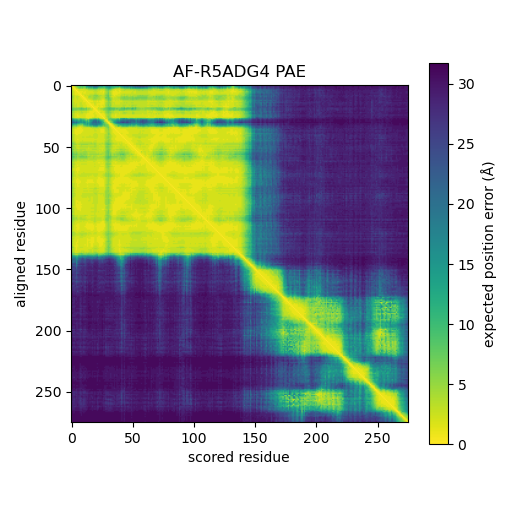 1 104 ? 4.145 -5.053 -16.809 1.00 94.56 104 GLY A O 1
ATOM 773 N N . ASN A 1 105 ? 2.523 -3.883 -17.853 1.00 94.88 105 ASN A N 1
ATOM 774 C CA . ASN A 1 105 ? 3.352 -3.276 -18.889 1.00 94.88 105 ASN A CA 1
ATOM 775 C C . ASN A 1 105 ? 2.938 -1.814 -19.147 1.00 94.88 105 ASN A C 1
ATOM 777 O O . ASN A 1 105 ? 2.815 -1.391 -20.294 1.00 94.88 105 ASN A O 1
ATOM 781 N N . THR A 1 106 ? 2.616 -1.054 -18.102 1.00 96.75 106 THR A N 1
ATOM 782 C CA . THR A 1 106 ? 2.173 0.347 -18.244 1.00 96.75 106 THR A CA 1
ATOM 783 C C . THR A 1 106 ? 3.343 1.324 -18.122 1.00 96.75 106 THR A C 1
ATOM 785 O O . THR A 1 106 ? 4.403 0.966 -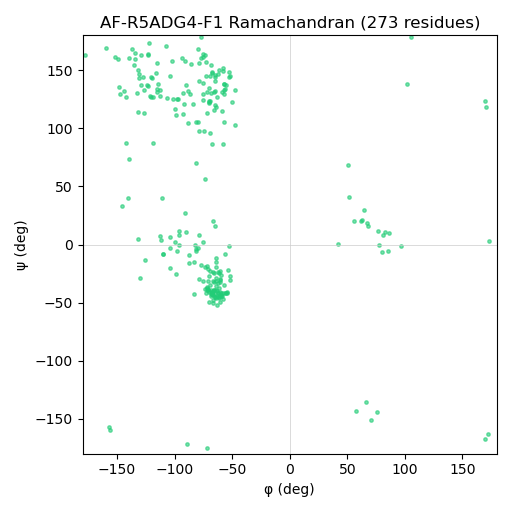17.616 1.00 96.75 106 THR A O 1
ATOM 788 N N . GLY A 1 107 ? 3.184 2.557 -18.603 1.00 97.06 107 GLY A N 1
ATOM 789 C CA . GLY A 1 107 ? 4.261 3.548 -18.651 1.00 97.06 107 GLY A CA 1
ATOM 790 C C . GLY A 1 107 ? 5.326 3.212 -19.693 1.00 97.06 107 GLY A C 1
ATOM 791 O O . GLY A 1 107 ? 5.045 2.557 -20.701 1.00 97.06 107 GLY A O 1
ATOM 792 N N . ASN A 1 108 ? 6.558 3.647 -19.432 1.00 95.75 108 ASN A N 1
ATOM 793 C CA . ASN A 1 108 ? 7.698 3.467 -20.325 1.00 95.75 108 ASN A CA 1
ATOM 794 C C . ASN A 1 108 ? 8.304 2.063 -20.177 1.00 95.75 108 ASN A C 1
ATOM 796 O O . ASN A 1 108 ? 9.396 1.891 -19.639 1.00 95.75 108 ASN A O 1
ATOM 800 N N . SER A 1 109 ? 7.565 1.058 -20.642 1.00 91.94 109 SER A N 1
ATOM 801 C CA . SER A 1 109 ? 7.916 -0.356 -20.515 1.00 91.94 109 SER A CA 1
ATOM 802 C C . SER A 1 109 ? 7.872 -1.077 -21.869 1.00 91.94 109 SER A C 1
ATOM 804 O O . SER A 1 109 ? 7.026 -0.798 -22.725 1.00 91.94 109 SER A O 1
ATOM 806 N N . TYR A 1 110 ? 8.790 -2.026 -22.070 1.00 90.62 110 TYR A N 1
ATOM 807 C CA . TYR A 1 110 ? 8.947 -2.788 -23.320 1.00 90.62 110 TYR A CA 1
ATOM 808 C C . TYR A 1 110 ? 8.396 -4.221 -23.244 1.00 90.62 110 TYR A C 1
ATOM 810 O O . TYR A 1 110 ? 8.407 -4.945 -24.237 1.00 90.62 110 TYR A O 1
ATOM 818 N N . GLY A 1 111 ? 7.900 -4.638 -22.082 1.00 90.06 111 GLY A N 1
ATOM 819 C CA . GLY A 1 111 ? 7.327 -5.960 -21.850 1.00 90.06 111 GLY A CA 1
ATOM 820 C C . GLY A 1 111 ? 6.816 -6.088 -20.420 1.00 90.06 111 GLY A C 1
ATOM 821 O O . GLY A 1 111 ? 7.168 -5.281 -19.568 1.00 90.06 111 GLY A O 1
ATOM 822 N N . SER A 1 112 ? 5.975 -7.088 -20.144 1.00 91.56 112 SER A N 1
ATOM 823 C CA . SER A 1 112 ? 5.417 -7.263 -18.798 1.00 91.56 112 SER A CA 1
ATOM 824 C C . SER A 1 112 ? 6.512 -7.579 -17.776 1.00 91.56 112 SER A C 1
ATOM 826 O O . SER A 1 112 ? 7.173 -8.610 -17.902 1.00 91.56 112 SER A O 1
ATOM 828 N N . HIS A 1 113 ? 6.681 -6.710 -16.780 1.00 93.62 113 HIS A N 1
ATOM 829 C CA . HIS A 1 113 ? 7.640 -6.861 -15.684 1.00 93.62 113 HIS A CA 1
ATOM 830 C C . HIS A 1 113 ? 7.236 -5.989 -14.484 1.00 93.62 113 HIS A C 1
ATOM 832 O O . HIS A 1 113 ? 6.333 -5.157 -14.580 1.00 93.62 113 HIS A O 1
ATOM 838 N N . LEU A 1 114 ? 7.891 -6.193 -13.340 1.00 96.19 114 LEU A N 1
ATOM 839 C CA . LEU A 1 114 ? 7.831 -5.274 -12.204 1.00 96.19 114 LEU A CA 1
ATOM 840 C C . LEU A 1 114 ? 9.103 -4.430 -12.191 1.00 96.19 114 LEU A C 1
ATOM 842 O O . LEU A 1 114 ? 10.189 -4.995 -12.111 1.00 96.19 114 LEU A O 1
ATOM 846 N N . HIS A 1 115 ? 8.963 -3.108 -12.178 1.00 97.44 115 HIS A N 1
ATOM 847 C CA . HIS A 1 115 ? 10.047 -2.224 -11.758 1.00 97.44 115 HIS A CA 1
ATOM 848 C C . HIS A 1 115 ? 9.909 -1.949 -10.260 1.00 97.44 115 HIS A C 1
ATOM 850 O O . HIS A 1 115 ? 8.866 -1.464 -9.808 1.00 97.44 115 HIS A O 1
ATOM 856 N N . PHE A 1 116 ? 10.937 -2.298 -9.490 1.00 98.44 116 PHE A N 1
ATOM 857 C CA . PHE A 1 116 ? 10.951 -2.183 -8.035 1.00 98.44 116 PHE A CA 1
ATOM 858 C C . PHE A 1 116 ? 12.101 -1.296 -7.570 1.00 98.44 116 PHE A C 1
ATOM 860 O O . PHE A 1 116 ? 13.259 -1.548 -7.904 1.00 98.44 116 PHE A O 1
ATOM 867 N N . GLU A 1 117 ? 11.793 -0.298 -6.748 1.00 98.62 117 GLU A N 1
ATOM 868 C CA . GLU A 1 117 ? 12.792 0.558 -6.111 1.00 98.62 117 GLU A CA 1
ATOM 869 C C . GLU A 1 117 ? 12.757 0.408 -4.592 1.00 98.62 117 GLU A C 1
ATOM 871 O O . GLU A 1 117 ? 11.692 0.267 -3.985 1.00 98.62 117 GLU A O 1
ATOM 876 N N . VAL A 1 118 ? 13.929 0.559 -3.978 1.00 98.62 118 VAL A N 1
ATOM 877 C CA . VAL A 1 118 ? 14.088 0.844 -2.553 1.00 98.62 118 VAL A CA 1
ATOM 878 C C . VAL A 1 118 ? 14.725 2.220 -2.439 1.00 98.62 118 VAL A C 1
ATOM 880 O O . VAL A 1 118 ? 15.686 2.533 -3.141 1.00 98.62 118 VAL A O 1
ATOM 883 N N . ARG A 1 119 ? 14.182 3.051 -1.555 1.00 98.50 119 ARG A N 1
ATOM 884 C CA . ARG A 1 119 ? 14.681 4.393 -1.269 1.00 98.50 119 ARG A CA 1
ATOM 885 C C . ARG A 1 119 ? 14.993 4.529 0.210 1.00 98.50 119 ARG A C 1
ATOM 887 O O . ARG A 1 119 ? 14.208 4.083 1.051 1.00 98.50 119 ARG A O 1
ATOM 894 N N . ASP A 1 120 ? 16.130 5.141 0.504 1.00 97.56 120 ASP A N 1
ATOM 895 C CA . ASP A 1 120 ? 16.600 5.368 1.866 1.00 97.56 120 ASP A CA 1
ATOM 896 C C . ASP A 1 120 ? 15.792 6.455 2.602 1.00 97.56 120 ASP A C 1
ATOM 898 O O . ASP A 1 120 ? 14.788 6.988 2.114 1.00 97.56 120 ASP A O 1
ATOM 902 N N . THR A 1 121 ? 16.228 6.795 3.814 1.00 96.56 121 THR A N 1
ATOM 903 C CA . THR A 1 121 ? 15.583 7.806 4.664 1.00 96.56 121 THR A CA 1
ATOM 904 C C . THR A 1 121 ? 15.608 9.218 4.073 1.00 96.56 121 THR A C 1
ATOM 906 O O . THR A 1 121 ? 14.772 10.040 4.453 1.00 96.56 121 THR A O 1
ATOM 909 N N . SER A 1 122 ? 16.504 9.485 3.118 1.00 96.56 122 SER A N 1
ATOM 910 C CA . SER A 1 122 ? 16.619 10.746 2.372 1.00 96.56 122 SER A CA 1
ATOM 911 C C . SER A 1 122 ? 15.892 10.700 1.022 1.00 96.56 122 SER A C 1
ATOM 913 O O . SER A 1 122 ? 16.068 11.593 0.196 1.00 96.56 122 SER A O 1
ATOM 915 N N . ASP A 1 123 ? 15.072 9.669 0.793 1.00 95.44 123 ASP A N 1
ATOM 916 C CA . ASP A 1 123 ? 14.338 9.405 -0.449 1.00 95.44 123 ASP A CA 1
ATOM 917 C C . ASP A 1 123 ? 15.227 9.150 -1.683 1.00 95.44 123 ASP A C 1
ATOM 919 O O . ASP A 1 123 ? 14.772 9.266 -2.826 1.00 95.44 123 ASP A O 1
ATOM 923 N N . THR A 1 124 ? 16.487 8.764 -1.459 1.00 97.12 124 THR A N 1
ATOM 924 C CA . THR A 1 124 ? 17.446 8.425 -2.518 1.00 97.12 124 THR A CA 1
ATOM 925 C C . THR A 1 124 ? 17.336 6.947 -2.874 1.00 97.12 124 THR A C 1
ATOM 927 O O . THR A 1 124 ? 17.323 6.094 -1.988 1.00 97.12 124 THR A O 1
ATOM 930 N N . CYS A 1 125 ? 17.256 6.628 -4.170 1.00 97.62 125 CYS A N 1
ATOM 931 C CA . CYS A 1 125 ? 17.215 5.242 -4.637 1.00 97.62 125 CYS A CA 1
ATOM 932 C C . CYS A 1 125 ? 18.533 4.519 -4.326 1.00 97.62 125 CYS A C 1
ATOM 934 O O . CYS A 1 125 ? 19.613 5.014 -4.653 1.00 97.62 125 CYS A O 1
ATOM 936 N N . ILE A 1 126 ? 18.424 3.330 -3.742 1.00 98.00 126 ILE A N 1
ATOM 937 C CA . ILE A 1 126 ? 19.534 2.425 -3.433 1.00 98.00 126 ILE A CA 1
ATOM 938 C C . ILE A 1 126 ? 19.293 1.074 -4.106 1.00 98.00 126 ILE A C 1
ATOM 940 O O . ILE A 1 126 ? 18.169 0.790 -4.514 1.00 98.00 126 ILE A O 1
ATOM 944 N N . ASP A 1 127 ? 20.332 0.239 -4.209 1.00 97.88 127 ASP A N 1
ATOM 945 C CA . ASP A 1 127 ? 20.214 -1.085 -4.828 1.00 97.88 127 ASP A CA 1
ATOM 946 C C . ASP A 1 127 ? 19.157 -1.943 -4.101 1.00 97.88 127 ASP A C 1
ATOM 948 O O . ASP A 1 127 ? 19.354 -2.294 -2.934 1.00 97.88 127 ASP A O 1
ATOM 952 N N . PRO A 1 128 ? 18.038 -2.300 -4.761 1.00 97.56 128 PRO A N 1
ATOM 953 C CA . PRO A 1 128 ? 16.993 -3.129 -4.171 1.00 97.56 128 PRO A CA 1
ATOM 954 C C . PRO A 1 128 ? 17.371 -4.609 -4.046 1.00 97.56 128 PRO A C 1
ATOM 956 O O . PRO A 1 128 ? 16.723 -5.332 -3.288 1.00 97.56 128 PRO A O 1
ATOM 959 N N . ALA A 1 129 ? 18.370 -5.087 -4.801 1.00 96.25 129 ALA A N 1
ATOM 960 C CA . ALA A 1 129 ? 18.666 -6.514 -4.936 1.00 96.25 129 ALA A CA 1
ATOM 961 C C . ALA A 1 129 ? 18.891 -7.247 -3.594 1.00 96.25 129 ALA A C 1
ATOM 963 O O . ALA A 1 129 ? 18.345 -8.345 -3.436 1.00 96.25 129 ALA A O 1
ATOM 964 N N . PRO A 1 130 ? 19.595 -6.671 -2.594 1.00 96.12 130 PRO A N 1
ATOM 965 C CA . PRO A 1 130 ? 19.761 -7.299 -1.281 1.00 96.12 130 PRO A CA 1
ATOM 966 C C . PRO A 1 130 ? 18.446 -7.504 -0.514 1.00 96.12 130 PRO A C 1
ATOM 968 O O . PRO A 1 130 ? 18.370 -8.389 0.336 1.00 96.12 130 PRO A O 1
ATOM 971 N N . TYR A 1 131 ? 17.408 -6.722 -0.818 1.00 95.81 131 TYR A N 1
ATOM 972 C CA . TYR A 1 131 ? 16.149 -6.686 -0.068 1.00 95.81 131 TYR A CA 1
ATOM 973 C C . TYR A 1 131 ? 15.042 -7.539 -0.702 1.00 95.81 131 TYR A C 1
ATOM 975 O O . TYR A 1 131 ? 14.012 -7.782 -0.095 1.00 95.81 131 TYR A O 1
ATOM 983 N N . LEU A 1 132 ? 15.251 -8.119 -1.886 1.00 94.69 132 LEU A N 1
ATOM 984 C CA . LEU A 1 132 ? 14.221 -8.926 -2.563 1.00 94.69 132 LEU A CA 1
ATOM 985 C C . LEU A 1 132 ? 13.752 -10.160 -1.760 1.00 94.69 132 LEU A C 1
ATOM 987 O O . LEU A 1 132 ? 12.645 -10.670 -1.969 1.00 94.69 132 LEU A O 1
ATOM 991 N N . SER A 1 133 ? 14.592 -10.637 -0.838 1.00 93.00 133 SER A N 1
ATOM 992 C CA . SER A 1 133 ? 14.294 -11.729 0.096 1.00 93.00 133 SER A CA 1
ATOM 993 C C . SER A 1 133 ? 14.671 -11.407 1.552 1.00 93.00 133 SER A C 1
ATOM 995 O O . SER A 1 133 ? 14.495 -12.260 2.421 1.00 93.00 133 SER A O 1
ATOM 997 N N . ALA A 1 134 ? 15.120 -10.186 1.860 1.00 93.19 134 ALA A N 1
ATOM 998 C CA . ALA A 1 134 ? 15.524 -9.754 3.205 1.00 93.19 134 ALA A CA 1
ATOM 999 C C . ALA A 1 134 ? 14.732 -8.519 3.665 1.00 93.19 134 ALA A C 1
ATOM 1001 O O . ALA A 1 134 ? 14.078 -7.867 2.863 1.00 93.19 134 ALA A O 1
ATOM 1002 N N . ASP A 1 135 ? 14.731 -8.217 4.964 1.00 94.06 135 ASP A N 1
ATOM 1003 C CA . ASP A 1 135 ? 14.089 -6.998 5.470 1.00 94.06 135 ASP A CA 1
ATOM 1004 C C . ASP A 1 135 ? 14.898 -5.739 5.110 1.00 94.06 135 ASP A C 1
ATOM 1006 O O . ASP A 1 135 ? 16.104 -5.804 4.862 1.00 94.06 135 ASP A O 1
ATOM 1010 N N . LEU A 1 136 ? 14.221 -4.584 5.083 1.00 94.50 136 LEU A N 1
ATOM 1011 C CA . LEU A 1 136 ? 14.895 -3.288 4.970 1.00 94.50 136 LEU A CA 1
ATOM 1012 C C . LEU A 1 136 ? 15.692 -2.998 6.257 1.00 94.50 136 LEU A C 1
ATOM 1014 O O . LEU A 1 136 ? 15.308 -3.485 7.324 1.00 94.50 136 LEU A O 1
ATOM 1018 N N . PRO A 1 137 ? 16.758 -2.180 6.196 1.00 93.12 137 PRO A N 1
ATOM 1019 C CA . PRO A 1 137 ? 17.564 -1.851 7.373 1.00 93.12 137 PRO A CA 1
ATOM 1020 C C . PRO A 1 137 ? 16.723 -1.234 8.493 1.00 93.12 137 PRO A C 1
ATOM 1022 O O . PRO A 1 137 ? 15.861 -0.403 8.219 1.00 93.12 137 PRO A O 1
ATOM 1025 N N . ASP A 1 138 ? 16.971 -1.627 9.742 1.00 87.81 138 ASP A N 1
ATOM 1026 C CA . ASP A 1 138 ? 16.303 -1.089 10.939 1.00 87.81 138 ASP A CA 1
ATOM 1027 C C . ASP A 1 138 ? 14.761 -1.179 10.916 1.00 87.81 138 ASP A C 1
ATOM 1029 O O . ASP A 1 138 ? 14.062 -0.454 11.632 1.00 87.81 138 ASP A O 1
ATOM 1033 N N . LEU A 1 139 ? 14.198 -2.061 10.081 1.00 83.50 139 LEU A N 1
ATOM 1034 C CA . LEU A 1 139 ? 12.770 -2.341 10.079 1.00 83.50 139 LEU A CA 1
ATOM 1035 C C . LEU A 1 139 ? 12.445 -3.190 11.309 1.00 83.50 139 LEU A C 1
ATOM 1037 O O . LEU A 1 139 ? 12.612 -4.406 11.286 1.00 83.50 139 LEU A O 1
ATOM 1041 N N . LYS A 1 140 ? 11.975 -2.537 12.377 1.00 69.38 140 LYS A N 1
ATOM 1042 C CA . LYS A 1 140 ? 11.468 -3.221 13.570 1.00 69.38 140 LYS A CA 1
ATOM 1043 C C . LYS A 1 140 ? 10.343 -4.158 13.142 1.00 69.38 140 LYS A C 1
ATOM 1045 O O . LYS A 1 140 ? 9.258 -3.707 12.768 1.00 69.38 140 LYS A O 1
ATOM 1050 N N . THR A 1 141 ? 10.629 -5.454 13.113 1.00 55.91 141 THR A N 1
ATOM 1051 C CA . THR A 1 141 ? 9.579 -6.463 12.971 1.00 55.91 141 THR A CA 1
ATOM 1052 C C . THR A 1 141 ? 8.752 -6.434 14.251 1.00 55.91 141 THR A C 1
ATOM 1054 O O . THR A 1 141 ? 9.294 -6.135 15.311 1.00 55.91 141 THR A O 1
ATOM 1057 N N . GLU A 1 142 ? 7.449 -6.708 14.185 1.00 53.31 142 GLU A N 1
ATOM 1058 C CA . GLU A 1 142 ? 6.596 -6.754 15.388 1.00 53.31 142 GLU A CA 1
ATOM 1059 C C . GLU A 1 142 ? 7.162 -7.701 16.466 1.00 53.31 142 GLU A C 1
ATOM 1061 O O . GLU A 1 142 ? 6.937 -7.499 17.650 1.00 53.31 142 GLU A O 1
ATOM 1066 N N . THR A 1 143 ? 8.009 -8.656 16.067 1.00 49.38 143 THR A N 1
ATOM 1067 C CA . THR A 1 143 ? 8.811 -9.525 16.939 1.00 49.38 143 THR A CA 1
ATOM 1068 C C . THR A 1 143 ? 9.873 -8.827 17.807 1.00 49.38 143 THR A C 1
ATOM 1070 O O . THR A 1 143 ? 10.377 -9.460 18.726 1.00 49.38 143 THR A O 1
ATOM 1073 N N . GLU A 1 144 ? 10.240 -7.570 17.537 1.00 46.94 144 GLU A N 1
ATOM 1074 C CA . GLU A 1 144 ? 11.250 -6.794 18.289 1.00 46.94 144 GLU A CA 1
ATOM 1075 C C . GLU A 1 144 ? 10.663 -5.609 19.071 1.00 46.94 144 GLU A C 1
ATOM 1077 O O . GLU A 1 144 ? 11.401 -4.812 19.659 1.00 46.94 144 GLU A O 1
ATOM 1082 N N . MET A 1 145 ? 9.336 -5.481 19.132 1.00 45.53 145 MET A N 1
ATOM 1083 C CA . MET A 1 145 ? 8.775 -4.910 20.346 1.00 45.53 145 MET A CA 1
ATOM 1084 C C . MET A 1 145 ? 9.006 -5.972 21.412 1.00 45.53 145 MET A C 1
ATOM 1086 O O . MET A 1 145 ? 8.248 -6.931 21.490 1.00 45.53 145 MET A O 1
ATOM 1090 N N . GLU A 1 146 ? 10.093 -5.841 22.182 1.00 46.19 146 GLU A N 1
ATOM 1091 C CA . GLU A 1 146 ? 10.122 -6.427 23.517 1.00 46.19 146 GLU A CA 1
ATOM 1092 C C . GLU A 1 146 ? 8.804 -5.998 24.157 1.00 46.19 146 GLU A C 1
ATOM 1094 O O . GLU A 1 146 ? 8.627 -4.827 24.513 1.00 46.19 146 GLU A O 1
ATOM 1099 N N . GLU A 1 147 ? 7.841 -6.922 24.224 1.00 47.78 147 GLU A N 1
ATOM 1100 C CA . GLU A 1 147 ? 6.812 -6.799 25.230 1.00 47.78 147 GLU A CA 1
ATOM 1101 C C . GLU A 1 147 ? 7.602 -6.578 26.517 1.00 47.78 147 GLU A C 1
ATOM 1103 O O . GLU A 1 147 ? 8.520 -7.365 26.787 1.00 47.78 147 GLU A O 1
ATOM 1108 N N . PRO A 1 148 ? 7.374 -5.466 27.241 1.00 46.72 148 PRO A N 1
ATOM 1109 C CA . PRO A 1 148 ? 8.026 -5.298 28.529 1.00 46.72 148 PRO A CA 1
ATOM 1110 C C . PRO A 1 148 ? 7.823 -6.613 29.274 1.00 46.72 148 PRO A C 1
ATOM 1112 O O . PR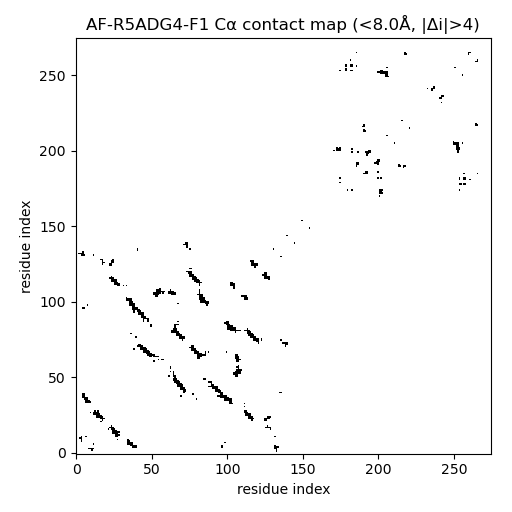O A 1 148 ? 6.715 -7.142 29.207 1.00 46.72 148 PRO A O 1
ATOM 1115 N N . ASP A 1 149 ? 8.881 -7.172 29.874 1.00 51.28 149 ASP A N 1
ATOM 1116 C CA . ASP A 1 149 ? 8.806 -8.400 30.674 1.00 51.28 149 ASP A CA 1
ATOM 1117 C C . ASP A 1 149 ? 7.807 -8.148 31.804 1.00 51.28 149 ASP A C 1
ATOM 1119 O O . ASP A 1 149 ? 8.119 -7.599 32.859 1.00 51.28 149 ASP A O 1
ATOM 1123 N N . MET A 1 150 ? 6.551 -8.389 31.474 1.00 54.62 150 MET A N 1
ATOM 1124 C CA . MET A 1 150 ? 5.383 -7.951 32.186 1.00 54.62 150 MET A CA 1
ATOM 1125 C C . MET A 1 150 ? 4.563 -9.207 32.284 1.00 54.62 150 MET A C 1
ATOM 1127 O O . MET A 1 150 ? 4.135 -9.810 31.298 1.00 54.62 150 MET A O 1
ATOM 1131 N N . THR A 1 151 ? 4.418 -9.654 33.514 1.00 69.44 151 THR A N 1
ATOM 1132 C CA . THR A 1 151 ? 3.700 -10.878 33.800 1.00 69.44 151 THR A CA 1
ATOM 1133 C C . THR A 1 151 ? 2.274 -10.766 33.258 1.00 69.44 151 THR A C 1
ATOM 1135 O O . THR A 1 151 ? 1.691 -9.680 33.208 1.00 69.44 151 THR A O 1
ATOM 1138 N N . GLU A 1 152 ? 1.652 -11.895 32.906 1.00 57.75 152 GLU A N 1
ATOM 1139 C CA . GLU A 1 152 ? 0.245 -11.916 32.474 1.00 57.75 152 GLU A CA 1
ATOM 1140 C C . GLU A 1 152 ? -0.678 -11.198 33.486 1.00 57.75 152 GLU A C 1
ATOM 1142 O O . GLU A 1 152 ? -1.700 -10.618 33.123 1.00 57.75 152 GLU A O 1
ATOM 1147 N N . ALA A 1 153 ? -0.285 -11.175 34.763 1.00 60.41 153 ALA A N 1
ATOM 1148 C CA . ALA A 1 153 ? -0.962 -10.441 35.823 1.00 60.41 153 ALA A CA 1
ATOM 1149 C C . ALA A 1 153 ? -0.873 -8.911 35.667 1.00 60.41 153 ALA A C 1
ATOM 1151 O O . ALA A 1 153 ? -1.868 -8.218 35.875 1.00 60.41 153 ALA A O 1
ATOM 1152 N N . GLU A 1 154 ? 0.284 -8.376 35.293 1.00 72.94 154 GLU A N 1
ATOM 1153 C CA . GLU A 1 154 ? 0.488 -6.941 35.078 1.00 72.94 154 GLU A CA 1
ATOM 1154 C C . GLU A 1 154 ? -0.172 -6.471 33.775 1.00 72.94 154 GLU A C 1
ATOM 1156 O O . GLU A 1 154 ? -0.843 -5.440 33.775 1.00 72.94 154 GLU A O 1
ATOM 1161 N N . ALA A 1 155 ? -0.115 -7.280 32.710 1.00 58.59 155 ALA A N 1
ATOM 1162 C CA . ALA A 1 155 ? -0.837 -7.016 31.463 1.00 58.59 155 ALA A CA 1
ATOM 1163 C C . ALA A 1 155 ? -2.358 -6.973 31.681 1.00 58.59 155 ALA A C 1
ATOM 1165 O O . ALA A 1 155 ? -3.035 -6.041 31.242 1.00 58.59 155 ALA A O 1
ATOM 1166 N N . ARG A 1 156 ? -2.902 -7.944 32.431 1.00 63.78 156 ARG A N 1
ATOM 1167 C CA . ARG A 1 156 ? -4.320 -7.955 32.825 1.00 63.78 156 ARG A CA 1
ATOM 1168 C C . ARG A 1 156 ? -4.688 -6.743 33.669 1.00 63.78 156 ARG A C 1
ATOM 1170 O O . ARG A 1 156 ? -5.782 -6.216 33.494 1.00 63.78 156 ARG A O 1
ATOM 1177 N N . LYS A 1 157 ? -3.795 -6.296 34.554 1.00 72.75 157 LYS A N 1
ATOM 1178 C CA . LYS A 1 157 ? -4.030 -5.132 35.410 1.00 72.75 157 LYS A CA 1
ATOM 1179 C C . LYS A 1 157 ? -4.103 -3.840 34.597 1.00 72.75 157 LYS A C 1
ATOM 1181 O O . LYS A 1 157 ? -5.067 -3.103 34.757 1.00 72.75 157 LYS A O 1
ATOM 1186 N N . ILE A 1 158 ? -3.158 -3.606 33.685 1.00 73.75 158 ILE A N 1
ATOM 1187 C CA . ILE A 1 158 ? -3.176 -2.427 32.802 1.00 73.75 158 ILE A CA 1
ATOM 1188 C C . ILE A 1 158 ? -4.403 -2.461 31.891 1.00 73.75 158 ILE A C 1
ATOM 1190 O O . ILE A 1 158 ? -5.105 -1.462 31.770 1.00 73.75 158 ILE A O 1
ATOM 1194 N N . ALA A 1 159 ? -4.712 -3.619 31.299 1.00 69.06 159 ALA A N 1
ATOM 1195 C CA . ALA A 1 159 ? -5.907 -3.772 30.478 1.00 69.06 159 ALA A CA 1
ATOM 1196 C C . ALA A 1 159 ? -7.182 -3.489 31.286 1.00 69.06 159 ALA A C 1
ATOM 1198 O O . ALA A 1 159 ? -8.055 -2.774 30.811 1.00 69.06 159 ALA A O 1
ATOM 1199 N N . GLN A 1 160 ? -7.285 -3.989 32.520 1.00 67.25 160 GLN A N 1
ATOM 1200 C CA . GLN A 1 160 ? -8.409 -3.683 33.406 1.00 67.25 160 GLN A CA 1
ATOM 1201 C C . GLN A 1 160 ? -8.479 -2.200 33.776 1.00 67.25 160 GLN A C 1
ATOM 1203 O O . GLN A 1 160 ? -9.578 -1.659 33.822 1.00 67.25 160 GLN A O 1
ATOM 1208 N N . GLU A 1 161 ? -7.350 -1.540 34.023 1.00 74.25 161 GLU A N 1
ATOM 1209 C CA . GLU A 1 161 ? -7.297 -0.115 34.368 1.00 74.25 161 GLU A CA 1
ATOM 1210 C C . GLU A 1 161 ? -7.688 0.778 33.181 1.00 74.25 161 GLU A C 1
ATOM 1212 O O . GLU A 1 161 ? -8.514 1.676 33.345 1.00 74.25 161 GLU A O 1
ATOM 1217 N N . GLU A 1 162 ? -7.185 0.498 31.978 1.00 71.62 162 GLU A N 1
ATOM 1218 C CA . GLU A 1 162 ? -7.526 1.239 30.755 1.00 71.62 162 GLU A CA 1
ATOM 1219 C C . GLU A 1 162 ? -8.972 0.979 30.310 1.00 71.62 162 GLU A C 1
ATOM 1221 O O . GLU A 1 162 ? -9.696 1.917 29.976 1.00 71.62 162 GLU A O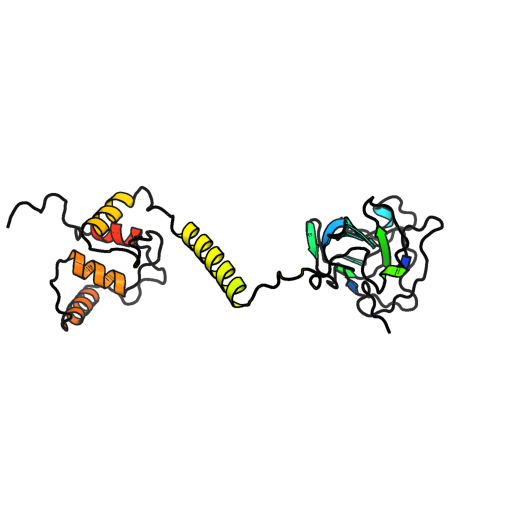 1
ATOM 1226 N N . ILE A 1 163 ? -9.443 -0.272 30.390 1.00 69.12 163 ILE A N 1
ATOM 1227 C CA . ILE A 1 163 ? -10.853 -0.616 30.153 1.00 69.12 163 ILE A CA 1
ATOM 1228 C C . ILE A 1 163 ? -11.744 0.101 31.175 1.00 69.12 163 ILE A C 1
ATOM 1230 O O . ILE A 1 163 ? -12.737 0.716 30.797 1.00 69.12 163 ILE A O 1
ATOM 1234 N N . SER A 1 164 ? -11.379 0.076 32.459 1.00 65.19 164 SER A N 1
ATOM 1235 C CA . SER A 1 164 ? -12.114 0.772 33.522 1.00 65.19 164 SER A CA 1
ATOM 1236 C C . SER A 1 164 ? -12.185 2.279 33.267 1.00 65.19 164 SER A C 1
ATOM 1238 O O . SER A 1 164 ? -13.247 2.879 33.403 1.00 65.19 164 SER A O 1
ATOM 1240 N N . LYS A 1 165 ? -11.085 2.892 32.819 1.00 63.53 165 LYS A N 1
ATOM 1241 C CA . LYS A 1 165 ? -11.024 4.316 32.479 1.00 63.53 165 LYS A CA 1
ATOM 1242 C C . LYS A 1 165 ? -11.890 4.668 31.267 1.00 63.53 165 LYS A C 1
ATOM 1244 O O . LYS A 1 165 ? -12.622 5.652 31.317 1.00 63.53 165 LYS A O 1
ATOM 1249 N N . TYR A 1 166 ? -11.855 3.845 30.220 1.00 62.09 166 TYR A N 1
ATOM 1250 C CA . TYR A 1 166 ? -12.709 4.000 29.042 1.00 62.09 166 TYR A CA 1
ATOM 1251 C C . TYR A 1 166 ? -14.200 3.898 29.405 1.00 62.09 166 TYR A C 1
ATOM 1253 O O . TYR A 1 166 ? -15.002 4.736 28.996 1.00 62.09 166 TYR A O 1
ATOM 1261 N N . PHE A 1 167 ? -14.576 2.925 30.242 1.00 52.25 167 PHE A N 1
ATOM 1262 C CA . PHE A 1 167 ? -15.953 2.798 30.724 1.00 52.25 167 PHE A CA 1
ATOM 1263 C C . PHE A 1 167 ? -16.355 3.925 31.692 1.00 52.25 167 PHE A C 1
ATOM 1265 O O . PHE A 1 167 ? -17.484 4.399 31.610 1.00 52.25 167 PHE A O 1
ATOM 1272 N N . MET A 1 168 ? -15.444 4.435 32.530 1.00 55.06 168 MET A N 1
ATOM 1273 C CA . MET A 1 168 ? -15.685 5.626 33.363 1.00 55.06 168 MET A CA 1
ATOM 1274 C C . MET A 1 168 ? -15.946 6.896 32.540 1.00 55.06 168 MET A C 1
ATOM 1276 O O . MET A 1 168 ? -16.691 7.770 32.983 1.00 55.06 168 MET A O 1
ATOM 1280 N N . GLU A 1 169 ? -15.331 7.036 31.363 1.00 52.84 169 GLU A N 1
ATOM 1281 C CA . GLU A 1 169 ? -15.577 8.176 30.468 1.00 52.84 169 GLU A CA 1
ATOM 1282 C C . GLU A 1 169 ? -16.921 8.072 29.734 1.00 52.84 169 GLU A C 1
ATOM 1284 O O . GLU A 1 169 ? -17.562 9.099 29.511 1.00 52.84 169 GLU A O 1
ATOM 1289 N N . LEU A 1 170 ? -17.396 6.856 29.439 1.00 47.41 170 LEU A N 1
ATOM 1290 C CA . LEU A 1 170 ? -18.722 6.615 28.854 1.00 47.41 170 LEU A CA 1
ATOM 1291 C C . LEU A 1 170 ? -19.882 6.876 29.835 1.00 47.41 170 LEU A C 1
ATOM 1293 O O . LEU A 1 170 ? -21.005 7.127 29.408 1.00 47.41 170 LEU A O 1
ATOM 1297 N N . GLU A 1 171 ? -19.635 6.861 31.147 1.00 53.25 171 GLU A N 1
ATOM 1298 C CA . GLU A 1 171 ? -20.666 7.021 32.189 1.00 53.25 171 GLU A CA 1
ATOM 1299 C C . GLU A 1 171 ? -21.118 8.477 32.445 1.00 53.25 171 GLU 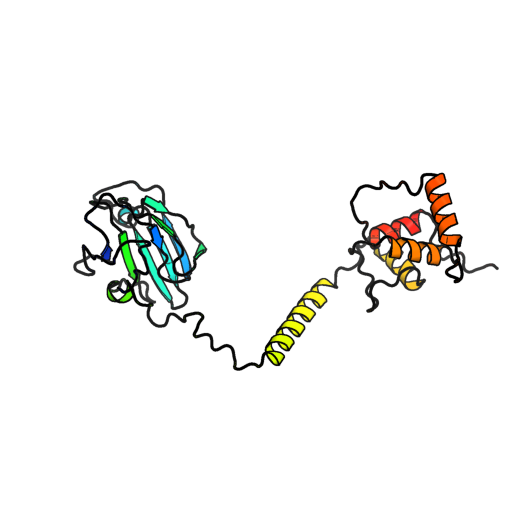A C 1
ATOM 1301 O O . GLU A 1 171 ? -21.884 8.731 33.377 1.00 53.25 171 GLU A O 1
ATOM 1306 N N . LYS A 1 172 ? -20.690 9.452 31.630 1.00 48.47 172 LYS A N 1
ATOM 1307 C CA . LYS A 1 172 ? -21.000 10.885 31.815 1.00 48.47 172 LYS A CA 1
ATOM 1308 C C . LYS A 1 172 ? -21.934 11.481 30.761 1.00 48.47 172 LYS A C 1
ATOM 1310 O O . LYS A 1 172 ? -21.748 12.628 30.360 1.00 48.47 172 LYS A O 1
ATOM 1315 N N . GLU A 1 173 ? -22.962 10.763 30.331 1.00 56.12 173 GLU A N 1
ATOM 1316 C CA . GLU A 1 173 ? -24.058 11.432 29.623 1.00 56.12 173 GLU A CA 1
ATOM 1317 C C . GLU A 1 173 ? -25.109 11.920 30.624 1.00 56.12 173 GLU A C 1
ATOM 1319 O O . GLU A 1 173 ? -25.871 11.148 31.213 1.00 56.12 173 GLU A O 1
ATOM 1324 N N . GLU A 1 174 ? -25.098 13.235 30.868 1.00 59.75 174 GLU A N 1
ATOM 1325 C CA . GLU A 1 174 ? -26.102 13.908 31.687 1.00 59.75 174 GLU A CA 1
ATOM 1326 C C . GLU A 1 174 ? -27.497 13.756 31.066 1.00 59.75 174 GLU A C 1
ATOM 1328 O O . GLU A 1 174 ? -27.654 13.683 29.846 1.00 59.75 174 GLU A O 1
ATOM 1333 N N . ALA A 1 175 ? -28.534 13.736 31.910 1.00 55.56 175 ALA A N 1
ATOM 1334 C CA . ALA A 1 175 ? -29.908 13.709 31.422 1.00 55.56 175 ALA A CA 1
ATOM 1335 C C . ALA A 1 175 ? -30.152 14.921 30.519 1.00 55.56 175 ALA A C 1
ATOM 1337 O O . ALA A 1 175 ?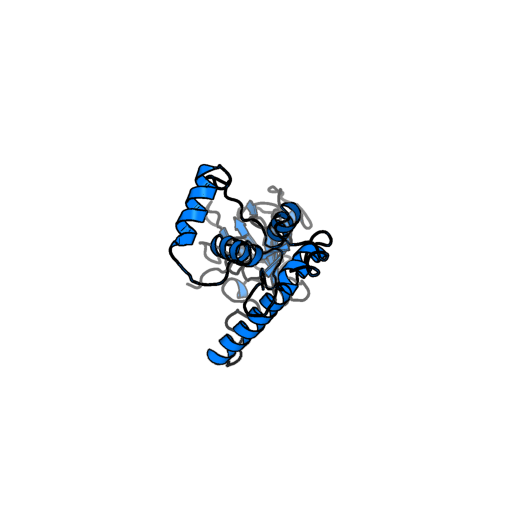 -29.745 16.046 30.847 1.00 55.56 175 ALA A O 1
ATOM 1338 N N . SER A 1 176 ? -30.852 14.694 29.407 1.00 48.09 176 SER A N 1
ATOM 1339 C CA . SER A 1 176 ? -31.190 15.763 28.474 1.00 48.09 176 SER A CA 1
ATOM 1340 C C . SER A 1 176 ? -31.879 16.917 29.223 1.00 48.09 176 SER A C 1
ATOM 1342 O O . SER A 1 176 ? -32.686 16.644 30.116 1.00 48.09 176 SER A O 1
ATOM 1344 N N . PRO A 1 177 ? -31.664 18.203 28.872 1.00 57.78 177 PRO A N 1
ATOM 1345 C CA . PRO A 1 177 ? -32.191 19.341 29.641 1.00 57.78 177 PRO A CA 1
ATOM 1346 C C . PRO A 1 177 ? -33.702 19.295 29.925 1.00 57.78 177 PRO A C 1
ATOM 1348 O O . PRO A 1 177 ? -34.166 19.766 30.959 1.00 57.78 177 PRO A O 1
ATOM 1351 N N . TRP A 1 178 ? -34.477 18.686 29.025 1.00 44.88 178 TRP A N 1
ATOM 1352 C CA . TRP A 1 178 ? -35.927 18.520 29.152 1.00 44.88 178 TRP A CA 1
ATOM 1353 C C . TRP A 1 178 ? -36.352 17.407 30.133 1.00 44.88 178 TRP A C 1
ATOM 1355 O O . TRP A 1 178 ? -37.498 17.401 30.577 1.00 44.88 178 TRP A O 1
ATOM 1365 N N . ALA A 1 179 ? -35.448 16.487 30.485 1.00 39.59 179 ALA A N 1
ATOM 1366 C CA . ALA A 1 179 ? -35.689 15.332 31.352 1.00 39.59 179 ALA A CA 1
ATOM 1367 C C . ALA A 1 179 ? -35.007 15.440 32.732 1.00 39.59 179 ALA A C 1
ATOM 1369 O O . ALA A 1 179 ? -35.298 14.642 33.622 1.00 39.59 179 ALA A O 1
ATOM 1370 N N . GLN A 1 180 ? -34.156 16.448 32.958 1.00 56.44 180 GLN A N 1
ATOM 1371 C CA . GLN A 1 180 ? -33.425 16.634 34.222 1.00 56.44 180 GLN A CA 1
ATOM 1372 C C . GLN A 1 180 ? -34.341 16.719 35.456 1.00 56.44 180 GLN A C 1
ATOM 1374 O O . GLN A 1 180 ? -34.044 16.118 36.488 1.00 56.44 180 GLN A O 1
ATOM 1379 N N . VAL A 1 181 ? -35.473 17.429 35.358 1.00 54.41 181 VAL A N 1
ATOM 1380 C CA . VAL A 1 181 ? -36.416 17.613 36.479 1.00 54.41 181 VAL A CA 1
ATOM 1381 C C . VAL A 1 181 ? -37.170 16.312 36.830 1.00 54.41 181 VAL A C 1
ATOM 1383 O O . VAL A 1 181 ? -37.144 15.925 38.005 1.00 54.41 181 VAL A O 1
ATOM 1386 N N . PRO A 1 182 ? -37.781 15.585 35.869 1.00 48.38 182 PRO A N 1
ATOM 1387 C CA . PRO A 1 182 ? -38.369 14.265 36.123 1.00 48.38 182 PRO A CA 1
ATOM 1388 C C . PRO A 1 182 ? -37.370 13.233 36.661 1.00 48.38 182 PRO A C 1
ATOM 1390 O O . PRO A 1 182 ? -37.665 12.549 37.642 1.00 48.38 182 PRO A O 1
ATOM 1393 N N . VAL A 1 183 ? -36.168 13.158 36.072 1.00 56.09 183 VAL A N 1
ATOM 1394 C CA . VAL A 1 183 ? -35.110 12.223 36.493 1.00 56.09 183 VAL A CA 1
ATOM 1395 C C . VAL A 1 183 ? -34.707 12.478 37.942 1.00 56.09 183 VAL A C 1
ATOM 1397 O O . VAL A 1 183 ? -34.732 11.561 38.763 1.00 56.09 183 VAL A O 1
ATOM 1400 N N . LYS A 1 184 ? -34.428 13.739 38.292 1.00 65.25 184 LYS A N 1
ATOM 1401 C CA . LYS A 1 184 ? -34.097 14.120 39.668 1.00 65.25 184 LYS A CA 1
ATOM 1402 C C . LYS A 1 184 ? -35.212 13.746 40.651 1.00 65.25 184 LYS A C 1
ATOM 1404 O O . LYS A 1 184 ? -34.938 13.238 41.732 1.00 65.25 184 LYS A O 1
ATOM 1409 N N . THR A 1 185 ? -36.469 13.960 40.267 1.00 55.97 185 THR A N 1
ATOM 1410 C CA . THR A 1 185 ? -37.635 13.690 41.125 1.00 55.97 185 THR A CA 1
ATOM 1411 C C . THR A 1 185 ? -37.817 12.198 41.419 1.00 55.97 185 THR A C 1
ATOM 1413 O O . THR A 1 185 ? -38.156 11.831 42.544 1.00 55.97 185 THR A O 1
ATOM 1416 N N . ILE A 1 186 ? -37.577 11.330 40.434 1.00 57.50 186 ILE A N 1
ATOM 1417 C CA . ILE A 1 186 ? -37.674 9.869 40.583 1.00 57.50 186 ILE A CA 1
ATOM 1418 C C . ILE A 1 186 ? -36.536 9.310 41.445 1.00 57.50 186 ILE A C 1
ATOM 1420 O O . ILE A 1 186 ? -36.793 8.437 42.279 1.00 57.50 186 ILE A O 1
ATOM 1424 N N . VAL A 1 187 ? -35.318 9.845 41.293 1.00 64.06 187 VAL A N 1
ATOM 1425 C CA . VAL A 1 187 ? -34.150 9.484 42.119 1.00 64.06 187 VAL A CA 1
ATOM 1426 C C . VAL A 1 187 ? -34.348 9.923 43.570 1.00 64.06 187 VAL A C 1
ATOM 1428 O O . VAL A 1 187 ? -34.249 9.100 44.477 1.00 64.06 187 VAL A O 1
ATOM 1431 N N . ASP A 1 188 ? -34.722 11.186 43.808 1.00 65.50 188 ASP A N 1
ATOM 1432 C CA . ASP A 1 188 ? -34.930 11.736 45.161 1.00 65.50 188 ASP A CA 1
ATOM 1433 C C . ASP A 1 188 ? -36.013 10.977 45.952 1.00 65.50 188 ASP A C 1
ATOM 1435 O O . ASP A 1 188 ? -36.015 10.971 47.185 1.00 65.50 188 ASP A O 1
ATOM 1439 N N . ARG A 1 189 ? -36.961 10.346 45.249 1.00 62.25 189 ARG A N 1
ATOM 1440 C CA . ARG A 1 189 ? -38.060 9.573 45.845 1.00 62.25 189 ARG A CA 1
ATOM 1441 C C . ARG A 1 189 ? -37.787 8.072 45.929 1.00 62.25 189 ARG A C 1
ATOM 1443 O O . ARG A 1 189 ? -38.646 7.344 46.418 1.00 62.25 189 ARG A O 1
ATOM 1450 N N . GLY A 1 190 ? -36.625 7.608 45.469 1.00 64.25 190 GLY A N 1
ATOM 1451 C CA . GLY A 1 190 ? -36.257 6.192 45.483 1.00 64.25 190 GLY A CA 1
ATOM 1452 C C . GLY A 1 190 ? -37.099 5.320 44.547 1.00 64.25 190 GLY A C 1
ATOM 1453 O O . GLY A 1 190 ? -37.151 4.105 44.732 1.00 64.25 190 GLY A O 1
ATOM 1454 N N . ILE A 1 191 ? -37.777 5.925 43.565 1.00 62.84 191 ILE A N 1
ATOM 1455 C CA . ILE A 1 191 ? -38.642 5.214 42.615 1.00 62.84 191 ILE A CA 1
ATOM 1456 C C . ILE A 1 191 ? -37.774 4.414 41.633 1.00 62.84 191 ILE A C 1
ATOM 1458 O O . ILE A 1 191 ? -38.066 3.245 41.374 1.00 62.84 191 ILE A O 1
ATOM 1462 N N . MET A 1 192 ? -36.671 5.009 41.159 1.00 66.31 192 MET A N 1
ATOM 1463 C CA . MET A 1 192 ? -35.597 4.345 40.413 1.00 66.31 192 MET A CA 1
ATOM 1464 C C . MET A 1 192 ? -34.242 4.952 40.788 1.00 66.31 192 MET A C 1
ATOM 1466 O O . MET A 1 192 ? -34.089 6.170 40.757 1.00 66.31 192 MET A O 1
ATOM 1470 N N . ASN A 1 193 ? -33.255 4.104 41.087 1.00 61.91 193 ASN A N 1
ATOM 1471 C CA . ASN A 1 193 ? -31.946 4.535 41.602 1.00 61.91 193 ASN A CA 1
ATOM 1472 C C . ASN A 1 193 ? -30.776 4.323 40.624 1.00 61.91 193 ASN A C 1
ATOM 1474 O O . ASN A 1 193 ? -29.637 4.603 40.982 1.00 61.91 193 ASN A O 1
ATOM 1478 N N . GLY A 1 194 ? -31.041 3.866 39.396 1.00 63.28 194 GLY A N 1
ATOM 1479 C CA . GLY A 1 194 ? -29.988 3.624 38.411 1.00 63.28 194 GLY A CA 1
ATOM 1480 C C . GLY A 1 194 ? -29.179 2.351 38.676 1.00 63.28 194 GLY A C 1
ATOM 1481 O O . GLY A 1 194 ? -29.740 1.337 39.088 1.00 63.28 194 GLY A O 1
ATOM 1482 N N . ASP A 1 195 ? -27.877 2.383 38.384 1.00 56.25 195 ASP A N 1
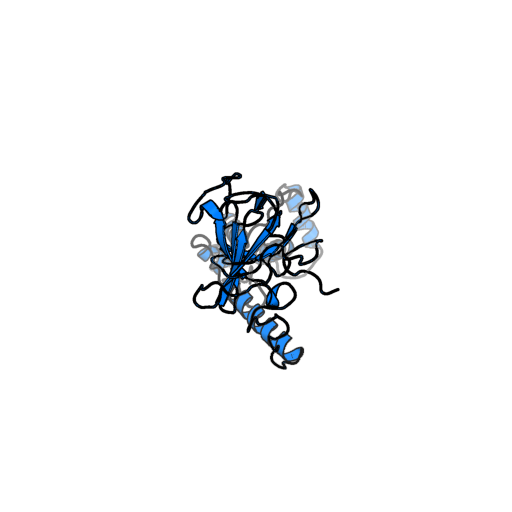ATOM 1483 C CA . ASP A 1 195 ? -26.956 1.265 38.632 1.00 56.25 195 ASP A CA 1
ATOM 1484 C C . ASP A 1 195 ? -26.531 1.135 40.112 1.00 56.25 195 ASP A C 1
ATOM 1486 O O . ASP A 1 195 ? -26.908 1.926 40.978 1.00 56.25 195 ASP A O 1
ATOM 1490 N N . THR A 1 196 ? -25.714 0.124 40.426 1.00 49.44 196 THR A N 1
ATOM 1491 C CA . THR A 1 196 ? -25.217 -0.140 41.790 1.00 49.44 196 THR A CA 1
ATOM 1492 C C . THR A 1 196 ? -24.314 0.959 42.357 1.00 49.44 196 THR A C 1
ATOM 1494 O O . THR A 1 196 ? -24.033 0.943 43.554 1.00 49.44 196 THR A O 1
ATOM 1497 N N . ASN A 1 197 ? -23.869 1.899 41.521 1.00 48.88 197 ASN A N 1
ATOM 1498 C CA . ASN A 1 197 ? -23.020 3.027 41.893 1.00 48.88 197 ASN A CA 1
ATOM 1499 C C . ASN A 1 197 ? -23.831 4.325 42.068 1.00 48.88 197 ASN A C 1
ATOM 1501 O O . ASN A 1 197 ? -23.255 5.365 42.381 1.00 48.88 197 ASN A O 1
ATOM 1505 N N . GLY A 1 198 ? -25.160 4.270 41.907 1.00 53.28 198 GLY A N 1
ATOM 1506 C CA . GLY A 1 198 ? -26.055 5.419 42.041 1.00 53.28 198 GLY A CA 1
ATOM 1507 C C . GLY A 1 198 ? -26.139 6.293 40.787 1.00 53.28 198 GLY A C 1
ATOM 1508 O O . GLY A 1 198 ? -26.706 7.385 40.844 1.00 53.28 198 GLY A O 1
ATOM 1509 N N . ASN A 1 199 ? -25.604 5.834 39.652 1.00 61.50 199 ASN A N 1
ATOM 1510 C CA . ASN A 1 199 ? -25.711 6.550 38.387 1.00 61.50 199 ASN A CA 1
ATOM 1511 C C . ASN A 1 199 ? -27.043 6.205 37.718 1.00 61.50 199 ASN A C 1
ATOM 1513 O O . ASN A 1 199 ? -27.304 5.049 37.384 1.00 61.50 199 ASN A O 1
ATOM 1517 N N . PHE A 1 200 ? -27.884 7.212 37.462 1.00 63.00 200 PHE A N 1
ATOM 1518 C CA . PHE A 1 200 ? -29.209 6.998 36.866 1.00 63.00 200 PHE A CA 1
ATOM 1519 C C . PHE A 1 200 ? -29.151 6.414 35.439 1.00 63.00 200 PHE A C 1
ATOM 1521 O O . PHE A 1 200 ? -30.025 5.632 35.065 1.00 63.00 200 PHE A O 1
ATOM 1528 N N . ARG A 1 201 ? -28.099 6.740 34.671 1.00 66.38 201 ARG A N 1
ATOM 1529 C CA . ARG A 1 201 ? -27.886 6.358 33.258 1.00 66.38 201 ARG A CA 1
ATOM 1530 C C . ARG A 1 201 ? -29.104 6.663 32.371 1.00 66.38 201 ARG A C 1
ATOM 1532 O O . ARG A 1 201 ? -29.806 5.759 31.931 1.00 66.38 201 ARG A O 1
ATOM 1539 N N . PRO A 1 202 ? -29.408 7.948 32.143 1.00 58.78 202 PRO A N 1
ATOM 1540 C CA . PRO A 1 202 ? -30.666 8.381 31.530 1.00 58.78 202 PRO A CA 1
ATOM 1541 C C . PRO A 1 202 ? -30.894 7.828 30.115 1.00 58.78 202 PRO A C 1
ATOM 1543 O O . PRO A 1 202 ? -32.045 7.587 29.753 1.00 58.78 202 PRO A O 1
ATOM 1546 N N . GLN A 1 203 ? -29.820 7.589 29.356 1.00 63.88 203 GLN A N 1
ATOM 1547 C CA . GLN A 1 203 ? -29.874 7.086 27.979 1.00 63.88 203 GLN A CA 1
ATOM 1548 C C . GLN A 1 203 ? -29.902 5.556 27.867 1.00 63.88 203 GLN A C 1
ATOM 1550 O O . GLN A 1 203 ? -30.160 5.030 26.785 1.00 63.88 203 GLN A O 1
ATOM 1555 N N . ASP A 1 204 ? -29.691 4.828 28.966 1.00 66.94 204 ASP A N 1
ATOM 1556 C CA . ASP A 1 204 ? -29.718 3.367 28.938 1.00 66.94 204 ASP A CA 1
ATOM 1557 C C . ASP A 1 204 ? -31.139 2.855 28.691 1.00 66.94 204 ASP A C 1
ATOM 1559 O O . ASP A 1 204 ? -32.127 3.413 29.185 1.00 66.94 204 ASP A O 1
ATOM 1563 N N . ALA A 1 205 ? -31.229 1.748 27.955 1.00 63.97 205 ALA A N 1
ATOM 1564 C CA . ALA A 1 205 ? -32.462 0.996 27.786 1.00 63.97 205 ALA A CA 1
ATOM 1565 C C . ALA A 1 205 ? -32.994 0.517 29.146 1.00 63.97 205 ALA A C 1
ATOM 1567 O O . ALA A 1 205 ? -32.257 -0.077 29.934 1.00 63.97 205 ALA A O 1
ATOM 1568 N N . ILE A 1 206 ? -34.283 0.732 29.408 1.00 63.50 206 ILE A N 1
ATOM 1569 C CA . ILE A 1 206 ? -34.950 0.202 30.598 1.00 63.50 206 ILE A CA 1
ATOM 1570 C C . ILE A 1 206 ? -35.473 -1.215 30.333 1.00 63.50 206 ILE A C 1
ATOM 1572 O O . ILE A 1 206 ? -36.156 -1.481 29.340 1.00 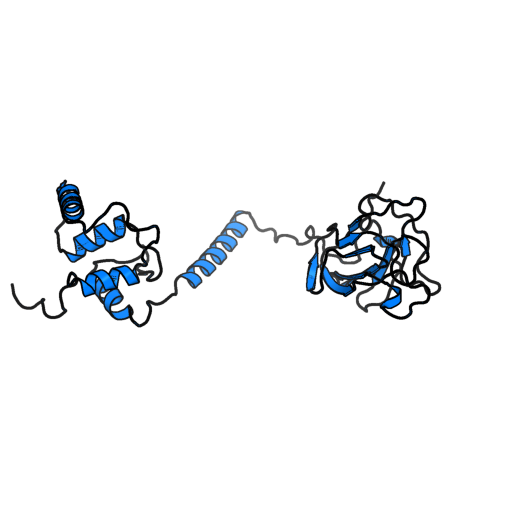63.50 206 ILE A O 1
ATOM 1576 N N . THR A 1 207 ? -35.157 -2.143 31.230 1.00 60.09 207 THR A N 1
ATOM 1577 C CA . THR A 1 207 ? -35.677 -3.516 31.183 1.00 60.09 207 THR A CA 1
ATOM 1578 C C . THR A 1 207 ? -37.122 -3.583 31.687 1.00 60.09 207 THR A C 1
ATOM 1580 O O . THR A 1 207 ? -37.612 -2.697 32.390 1.00 60.09 207 THR A O 1
ATOM 1583 N N . ARG A 1 208 ? -37.845 -4.656 31.339 1.00 53.25 208 ARG A N 1
ATOM 1584 C CA . ARG A 1 208 ? -39.259 -4.831 31.730 1.00 53.25 208 ARG A CA 1
ATOM 1585 C C . ARG A 1 208 ? -39.403 -5.005 33.245 1.00 53.25 208 ARG A C 1
ATOM 1587 O O . ARG A 1 208 ? -40.396 -4.580 33.831 1.00 53.25 208 ARG A O 1
ATOM 1594 N N . GLU A 1 209 ? -38.401 -5.605 33.868 1.00 48.59 209 GLU A N 1
ATOM 1595 C CA . GLU A 1 209 ? -38.269 -5.809 35.304 1.00 48.59 209 GLU A CA 1
ATOM 1596 C C . GLU A 1 209 ? -38.061 -4.478 36.039 1.00 48.59 209 GLU A C 1
ATOM 1598 O O . GLU A 1 209 ? -38.710 -4.227 37.055 1.00 48.59 209 GLU A O 1
ATOM 1603 N N . GLU A 1 210 ? -37.226 -3.588 35.495 1.00 57.38 210 GLU A N 1
ATOM 1604 C CA . GLU A 1 210 ? -37.031 -2.234 36.027 1.00 57.38 210 GLU A CA 1
ATOM 1605 C C . GLU A 1 210 ? -38.296 -1.377 35.887 1.00 57.38 210 GLU A C 1
ATOM 1607 O O . GLU A 1 210 ? -38.660 -0.678 36.833 1.00 57.38 210 GLU A O 1
ATOM 1612 N N . VAL A 1 211 ? -39.017 -1.481 34.761 1.00 62.06 211 VAL A N 1
ATOM 1613 C CA . VAL A 1 211 ? -40.330 -0.834 34.565 1.00 62.06 211 VAL A CA 1
ATOM 1614 C C . VAL A 1 211 ? -41.332 -1.288 35.630 1.00 62.06 211 VAL A C 1
ATOM 1616 O O . VAL A 1 211 ? -42.014 -0.462 36.239 1.00 62.06 211 VAL A O 1
ATOM 1619 N N . ALA A 1 212 ? -41.418 -2.596 35.882 1.00 52.00 212 ALA A N 1
ATOM 1620 C CA . ALA A 1 212 ? -42.334 -3.148 36.875 1.00 52.00 212 ALA A CA 1
ATOM 1621 C C . ALA A 1 212 ? -41.981 -2.687 38.300 1.00 52.00 212 ALA A C 1
ATOM 1623 O O . ALA A 1 212 ? -42.863 -2.250 39.038 1.00 52.00 212 ALA A O 1
ATOM 1624 N N . ALA A 1 213 ? -40.699 -2.721 38.677 1.00 54.78 213 ALA A N 1
ATOM 1625 C CA . ALA A 1 213 ? -40.240 -2.260 39.988 1.00 54.78 213 ALA A CA 1
ATOM 1626 C C . ALA A 1 213 ? -40.503 -0.759 40.203 1.00 54.78 213 ALA A C 1
ATOM 1628 O O . ALA A 1 213 ? -40.976 -0.358 41.268 1.00 54.78 213 ALA A O 1
ATOM 1629 N N . ALA A 1 214 ? -40.260 0.063 39.180 1.00 62.34 214 ALA A N 1
ATOM 1630 C CA . ALA A 1 214 ? -40.520 1.496 39.221 1.00 62.34 214 ALA A CA 1
ATOM 1631 C C . ALA A 1 214 ? -42.010 1.814 39.415 1.00 62.34 214 ALA A C 1
ATOM 1633 O O . ALA A 1 214 ? -42.349 2.680 40.218 1.00 62.34 214 ALA A O 1
ATOM 1634 N N . LEU A 1 215 ? -42.910 1.090 38.740 1.00 60.06 215 LEU A N 1
ATOM 1635 C CA . LEU A 1 215 ? -44.359 1.254 38.907 1.00 60.06 215 LEU A CA 1
ATOM 1636 C C . LEU A 1 215 ? -44.831 0.859 40.311 1.00 60.06 215 LEU A C 1
ATOM 1638 O O . LEU A 1 215 ? -45.626 1.576 40.909 1.00 60.06 215 LEU A O 1
ATOM 1642 N N . VAL A 1 216 ? -44.320 -0.245 40.862 1.00 54.69 216 VAL A N 1
ATOM 1643 C CA . VAL A 1 216 ? -44.633 -0.685 42.236 1.00 54.69 216 VAL A CA 1
ATOM 1644 C C . VAL A 1 216 ? -44.220 0.380 43.256 1.00 54.69 216 VAL A C 1
ATOM 1646 O O . VAL A 1 216 ? -45.001 0.714 44.149 1.00 54.69 216 VAL A O 1
ATOM 1649 N N . ASN A 1 217 ? -43.024 0.953 43.088 1.00 58.00 217 ASN A N 1
ATOM 1650 C CA . ASN A 1 217 ? -42.526 2.027 43.945 1.00 58.00 217 ASN A CA 1
ATOM 1651 C C . ASN A 1 217 ? -43.332 3.326 43.772 1.00 58.00 217 ASN A C 1
ATOM 1653 O O . ASN A 1 217 ? -43.672 3.967 44.763 1.00 58.00 217 ASN A O 1
ATOM 1657 N N . ALA A 1 218 ? -43.666 3.707 42.534 1.00 61.41 218 ALA A N 1
ATOM 1658 C CA . ALA A 1 218 ? -44.452 4.907 42.236 1.00 61.41 218 ALA A CA 1
ATOM 1659 C C . ALA A 1 218 ? -45.880 4.830 42.807 1.00 61.41 218 ALA A C 1
ATOM 1661 O O . ALA A 1 218 ? -46.406 5.826 43.295 1.00 61.41 218 ALA A O 1
ATOM 1662 N N . LEU A 1 219 ? -46.482 3.637 42.806 1.00 61.03 219 LEU A N 1
ATOM 1663 C CA . LEU A 1 219 ? -47.811 3.380 43.365 1.00 61.03 219 LEU A CA 1
ATOM 1664 C C . LEU A 1 219 ? -47.810 3.187 44.894 1.00 61.03 219 LEU A C 1
ATOM 1666 O O . LEU A 1 219 ? -48.880 3.031 45.479 1.00 61.03 219 LEU A O 1
ATOM 1670 N N . GLY A 1 220 ? -46.640 3.193 45.549 1.00 56.12 220 GLY A N 1
ATOM 1671 C CA . GLY A 1 220 ? -46.523 3.082 47.007 1.00 56.12 220 GLY A CA 1
ATOM 1672 C C . GLY A 1 220 ? -47.005 1.743 47.577 1.00 56.12 220 GLY A C 1
ATOM 1673 O O . GLY A 1 220 ? -47.495 1.697 48.704 1.00 56.12 220 GLY A O 1
ATOM 1674 N N . ILE A 1 221 ? -46.906 0.658 46.804 1.00 53.00 221 ILE A N 1
ATOM 1675 C CA . ILE A 1 221 ? -47.404 -0.658 47.219 1.00 53.00 221 ILE A CA 1
ATOM 1676 C C . ILE A 1 221 ? -46.359 -1.315 48.133 1.00 53.00 221 ILE A C 1
ATOM 1678 O O . ILE A 1 221 ? -45.303 -1.752 47.675 1.00 53.00 221 ILE A O 1
ATOM 1682 N N . ASP A 1 222 ? -46.644 -1.348 49.437 1.00 49.94 222 ASP A N 1
ATOM 1683 C CA . ASP A 1 222 ? -45.735 -1.876 50.460 1.00 49.94 222 ASP A CA 1
ATOM 1684 C C . ASP A 1 222 ? -45.494 -3.391 50.294 1.00 49.94 222 ASP A C 1
ATOM 1686 O O . ASP A 1 222 ? -46.380 -4.172 49.929 1.00 49.94 222 ASP A O 1
ATOM 1690 N N . LYS A 1 223 ? -44.247 -3.809 50.510 1.00 42.41 223 LYS A N 1
ATOM 1691 C CA . LYS A 1 223 ? -43.702 -5.092 50.057 1.00 42.41 223 LYS A CA 1
ATOM 1692 C C . LYS A 1 223 ? -44.267 -6.281 50.837 1.00 42.41 223 LYS A C 1
ATOM 1694 O O . LYS A 1 223 ? -43.831 -6.587 51.940 1.00 42.41 223 LYS A O 1
ATOM 1699 N N . THR A 1 224 ? -45.040 -7.105 50.142 1.00 38.03 224 THR A N 1
ATOM 1700 C CA . THR A 1 224 ? -44.713 -8.534 50.025 1.00 38.03 224 THR A CA 1
ATOM 1701 C C . THR A 1 224 ? -44.698 -8.874 48.537 1.00 38.03 224 THR A C 1
ATOM 1703 O O . THR A 1 224 ? -45.597 -8.461 47.801 1.00 38.03 224 THR A O 1
ATOM 1706 N N . VAL A 1 225 ? -43.666 -9.585 48.063 1.00 43.62 225 VAL A N 1
ATOM 1707 C CA . VAL A 1 225 ? -43.732 -10.243 46.748 1.00 43.62 225 VAL A CA 1
ATOM 1708 C C . VAL A 1 225 ? -44.769 -11.348 46.913 1.00 43.62 225 VAL A C 1
ATOM 1710 O O . VAL A 1 225 ? -44.464 -12.449 47.353 1.00 43.62 225 VAL A O 1
ATOM 1713 N N . SER A 1 226 ? -46.022 -10.979 46.713 1.00 36.31 226 SER A N 1
ATOM 1714 C CA . SER A 1 226 ? -47.189 -11.830 46.850 1.00 36.31 226 SER A CA 1
ATOM 1715 C C . SER A 1 226 ? -47.812 -11.955 45.463 1.00 36.31 226 SER A C 1
ATOM 1717 O O . SER A 1 226 ? -47.589 -11.105 44.599 1.00 36.31 226 SER A O 1
ATOM 1719 N N . ASP A 1 227 ? -48.559 -13.028 45.237 1.00 37.34 227 ASP A N 1
ATOM 1720 C CA . ASP A 1 227 ? -49.116 -13.484 43.956 1.00 37.34 227 ASP A CA 1
ATOM 1721 C C . ASP A 1 227 ? -49.944 -12.433 43.164 1.00 37.34 227 ASP A C 1
ATOM 1723 O O . ASP A 1 227 ? -50.381 -12.688 42.041 1.00 37.34 227 ASP A O 1
ATOM 1727 N N . TRP A 1 228 ? -50.119 -11.223 43.704 1.00 37.69 228 TRP A N 1
ATOM 1728 C CA . TRP A 1 228 ? -50.857 -10.084 43.156 1.00 37.69 228 TRP A CA 1
ATOM 1729 C C . TRP A 1 228 ? -50.226 -9.416 41.921 1.00 37.69 228 TRP A C 1
ATOM 1731 O O . TRP A 1 228 ? -50.950 -8.793 41.142 1.00 37.69 228 TRP A O 1
ATOM 1741 N N . ALA A 1 229 ? -48.912 -9.555 41.680 1.00 38.53 229 ALA A N 1
ATOM 1742 C CA . ALA A 1 229 ? -48.284 -9.004 40.466 1.00 38.53 229 ALA A CA 1
ATOM 1743 C C . ALA A 1 229 ? -48.876 -9.623 39.183 1.00 38.53 229 ALA A C 1
ATOM 1745 O O . ALA A 1 229 ? -48.895 -8.995 38.125 1.00 38.53 229 ALA A O 1
ATOM 1746 N N . LYS A 1 230 ? -49.431 -10.834 39.299 1.00 41.06 230 LYS A N 1
ATOM 1747 C CA . LYS A 1 230 ? -50.155 -11.533 38.237 1.00 41.06 230 LYS A CA 1
ATOM 1748 C C . LYS A 1 230 ? -51.486 -10.852 37.911 1.00 41.06 230 LYS A C 1
ATOM 1750 O O . LYS A 1 230 ? -51.795 -10.633 36.747 1.00 41.06 230 LYS A O 1
ATOM 1755 N N . GLU A 1 231 ? -52.226 -10.434 38.935 1.00 39.84 231 GLU A N 1
ATOM 1756 C CA . GLU A 1 231 ? -53.539 -9.798 38.785 1.00 39.84 231 GLU A CA 1
ATOM 1757 C C . GLU A 1 231 ? -53.424 -8.372 38.217 1.00 39.84 231 GLU A C 1
ATOM 1759 O O . GLU A 1 231 ? -54.236 -7.958 37.389 1.00 39.84 231 GLU A O 1
ATOM 1764 N N . ALA A 1 232 ? -52.382 -7.627 38.605 1.00 39.94 232 ALA A N 1
ATOM 1765 C CA . ALA A 1 232 ? -52.073 -6.318 38.027 1.00 39.94 232 ALA A CA 1
ATOM 1766 C C . ALA A 1 232 ? -51.669 -6.425 36.541 1.00 39.94 232 ALA A C 1
ATOM 1768 O O . ALA A 1 232 ? -52.104 -5.614 35.720 1.00 39.94 232 ALA A O 1
ATOM 1769 N N . PHE A 1 233 ? -50.900 -7.460 36.183 1.00 41.19 233 PHE A N 1
ATOM 1770 C CA . PHE A 1 233 ? -50.498 -7.750 34.803 1.00 41.19 233 PHE A CA 1
ATOM 1771 C C . PHE A 1 233 ? -51.685 -8.191 33.927 1.00 41.19 233 PHE A C 1
ATOM 1773 O O . PHE A 1 233 ? -51.830 -7.737 32.789 1.00 41.19 233 PHE A O 1
ATOM 1780 N N . GLU A 1 234 ? -52.576 -9.025 34.469 1.00 44.66 234 GLU A N 1
ATOM 1781 C CA . GLU A 1 234 ? -53.806 -9.470 33.803 1.00 44.66 234 GLU A CA 1
ATOM 1782 C C . GLU A 1 234 ? -54.800 -8.318 33.611 1.00 44.66 234 GLU A C 1
ATOM 1784 O O . GLU A 1 234 ? -55.359 -8.175 32.525 1.00 44.66 234 GLU A O 1
ATOM 1789 N N . LYS A 1 235 ? -54.966 -7.435 34.606 1.00 43.69 235 LYS A N 1
ATOM 1790 C CA . LYS A 1 235 ? -55.820 -6.241 34.493 1.00 43.69 235 LYS A CA 1
ATOM 1791 C C . LYS A 1 235 ? -55.296 -5.260 33.446 1.00 43.69 235 LYS A C 1
ATOM 1793 O O . LYS A 1 235 ? -56.077 -4.821 32.608 1.00 43.69 235 LYS A O 1
ATOM 1798 N N . ALA A 1 236 ? -53.993 -4.967 33.437 1.00 42.03 236 ALA A N 1
ATOM 1799 C CA . ALA A 1 236 ? -53.371 -4.082 32.447 1.00 42.03 236 ALA A CA 1
ATOM 1800 C C . ALA A 1 236 ? -53.411 -4.653 31.012 1.00 42.03 236 ALA A C 1
ATOM 1802 O O . ALA A 1 236 ? -53.569 -3.890 30.056 1.00 42.03 236 ALA A O 1
ATOM 1803 N N . SER A 1 237 ? -53.346 -5.983 30.861 1.00 42.00 237 SER A N 1
ATOM 1804 C CA . SER A 1 237 ? -53.570 -6.666 29.576 1.00 42.00 237 SER A CA 1
ATOM 1805 C C . SER A 1 237 ? -55.048 -6.640 29.153 1.00 42.00 237 SER A C 1
ATOM 1807 O O . SER A 1 237 ? -55.353 -6.420 27.984 1.00 42.00 237 SER A O 1
ATOM 1809 N N . ALA A 1 238 ? -55.985 -6.806 30.094 1.00 42.84 238 ALA A N 1
ATOM 1810 C CA . ALA A 1 238 ? -57.427 -6.848 29.826 1.00 42.84 238 ALA A CA 1
ATOM 1811 C C . ALA A 1 238 ? -58.030 -5.491 29.417 1.00 42.84 238 ALA A C 1
ATOM 1813 O O . ALA A 1 238 ? -59.028 -5.464 28.699 1.00 42.84 238 ALA A O 1
ATOM 1814 N N . VAL A 1 239 ? -57.432 -4.371 29.843 1.00 43.34 239 VAL A N 1
ATOM 1815 C CA . VAL A 1 239 ? -57.836 -3.013 29.425 1.00 43.34 239 VAL A CA 1
ATOM 1816 C C . VAL A 1 239 ? -56.997 -2.448 28.267 1.00 43.34 239 VAL A C 1
ATOM 1818 O O . VAL A 1 239 ? -57.139 -1.276 27.930 1.00 43.34 239 VAL A O 1
ATOM 1821 N N . GLY A 1 240 ? -56.134 -3.266 27.648 1.00 39.12 240 GLY A N 1
ATOM 1822 C CA . GLY A 1 240 ? -55.372 -2.909 26.442 1.00 39.12 240 GLY A CA 1
ATOM 1823 C C . GLY A 1 240 ? -54.170 -1.981 26.658 1.00 39.12 240 GLY A C 1
ATOM 1824 O O . GLY A 1 240 ? -53.627 -1.469 25.685 1.00 39.12 240 GLY A O 1
ATOM 1825 N N . PHE A 1 241 ? -53.741 -1.755 27.906 1.00 40.66 241 PHE A N 1
ATOM 1826 C CA . PHE A 1 241 ? -52.565 -0.929 28.224 1.00 40.66 241 PHE A CA 1
ATOM 1827 C C . PHE A 1 241 ? -51.238 -1.669 28.006 1.00 40.66 241 PHE A C 1
ATOM 1829 O O . PHE A 1 241 ? -50.224 -1.048 27.696 1.00 40.66 241 PHE A O 1
ATOM 1836 N N . LEU A 1 242 ? -51.246 -2.993 28.166 1.00 41.16 242 LEU A N 1
ATOM 1837 C CA . LEU A 1 242 ? -50.138 -3.881 27.833 1.00 41.16 242 LEU A CA 1
ATOM 1838 C C . LEU A 1 242 ? -50.620 -4.859 26.762 1.00 41.16 242 LEU A C 1
ATOM 1840 O O . LEU A 1 242 ? -51.105 -5.942 27.083 1.00 41.16 242 LEU A O 1
ATOM 1844 N N . ASP A 1 243 ? -50.512 -4.485 25.487 1.00 41.59 243 ASP A N 1
ATOM 1845 C CA . ASP A 1 243 ? -50.555 -5.489 24.428 1.00 41.59 243 ASP A CA 1
ATOM 1846 C C . ASP A 1 243 ? -49.175 -6.163 24.342 1.00 41.59 243 ASP A C 1
ATOM 1848 O O . ASP A 1 243 ? -48.125 -5.542 24.539 1.00 41.59 243 ASP A O 1
ATOM 1852 N N . GLY A 1 244 ? -49.155 -7.475 24.115 1.00 43.94 244 GLY A N 1
ATOM 1853 C CA . GLY A 1 244 ? -47.927 -8.264 23.979 1.00 43.94 244 GLY A CA 1
ATOM 1854 C C . GLY A 1 244 ? -47.093 -7.925 22.735 1.00 43.94 244 GLY A C 1
ATOM 1855 O O . GLY A 1 244 ? -46.293 -8.754 22.310 1.00 43.94 244 GLY A O 1
ATOM 1856 N N . THR A 1 245 ? -47.284 -6.749 22.136 1.00 42.94 245 THR A N 1
ATOM 1857 C CA . THR A 1 245 ? -46.762 -6.318 20.839 1.00 42.94 245 THR A CA 1
ATOM 1858 C C . THR A 1 245 ? -46.426 -4.816 20.768 1.00 42.94 245 THR A C 1
ATOM 1860 O O . THR A 1 245 ? -46.478 -4.240 19.682 1.00 42.94 245 THR A O 1
ATOM 1863 N N . MET A 1 246 ? -45.969 -4.162 21.848 1.00 40.31 246 MET A N 1
ATOM 1864 C CA . MET A 1 246 ? -45.246 -2.891 21.653 1.00 40.31 246 MET A CA 1
ATOM 1865 C C . MET A 1 246 ? -43.945 -3.150 20.854 1.00 40.31 246 MET A C 1
ATOM 1867 O O . MET A 1 246 ? -43.180 -4.062 21.190 1.00 40.31 246 MET A O 1
ATOM 1871 N N . PRO A 1 247 ? -43.704 -2.424 19.747 1.00 36.44 247 PRO A N 1
ATOM 1872 C CA . PRO A 1 247 ? -42.801 -2.861 18.688 1.00 36.44 247 PRO A CA 1
ATOM 1873 C C . PRO A 1 247 ? -41.335 -2.611 19.051 1.00 36.44 247 PRO A C 1
ATOM 1875 O O . PRO A 1 247 ? -40.893 -1.479 18.983 1.00 36.44 247 PRO A O 1
ATOM 1878 N N . ARG A 1 248 ? -40.600 -3.682 19.390 1.00 40.03 248 ARG A N 1
ATOM 1879 C CA . ARG A 1 248 ? -39.132 -3.916 19.289 1.00 40.03 248 ARG A CA 1
ATOM 1880 C C . ARG A 1 248 ? -38.104 -2.821 19.655 1.00 40.03 248 ARG A C 1
ATOM 1882 O O . ARG A 1 248 ? -36.919 -3.133 19.595 1.00 40.03 248 ARG A O 1
ATOM 1889 N N . GLU A 1 249 ? -38.479 -1.623 20.078 1.00 42.69 249 GLU A N 1
ATOM 1890 C CA . GLU A 1 249 ? -37.549 -0.579 20.507 1.00 42.69 249 GLU A CA 1
ATOM 1891 C C . GLU A 1 249 ? -37.596 -0.425 22.027 1.00 42.69 249 GLU A C 1
ATOM 1893 O O . GLU A 1 249 ? -38.654 -0.275 22.640 1.00 42.69 249 GLU A O 1
ATOM 1898 N N . SER A 1 250 ? -36.423 -0.521 22.645 1.00 55.06 250 SER A N 1
ATOM 1899 C CA . SER A 1 250 ? -36.228 -0.249 24.063 1.00 55.06 250 SER A CA 1
ATOM 1900 C C . SER A 1 250 ? -36.416 1.242 24.344 1.00 55.06 250 SER A C 1
ATOM 1902 O O . SER A 1 250 ? -35.790 2.070 23.686 1.00 55.06 250 SER A O 1
ATOM 1904 N N . LEU A 1 251 ? -37.228 1.581 25.346 1.00 55.84 251 LEU A N 1
ATOM 1905 C CA . LEU A 1 251 ? -37.312 2.939 25.891 1.00 55.84 251 LEU A CA 1
ATOM 1906 C C . LEU A 1 251 ? -36.057 3.255 26.709 1.00 55.84 251 LEU A C 1
ATOM 1908 O O . LEU A 1 251 ? -35.544 2.378 27.405 1.00 55.84 251 LEU A O 1
ATOM 1912 N N . THR A 1 252 ? -35.600 4.505 26.681 1.00 57.91 252 THR A N 1
ATOM 1913 C CA . THR A 1 252 ? -34.551 4.960 27.601 1.00 57.91 252 THR A CA 1
ATOM 1914 C C . THR A 1 252 ? -35.128 5.256 28.990 1.00 57.91 252 THR A C 1
ATOM 1916 O O . THR A 1 252 ? -36.321 5.551 29.145 1.00 57.91 252 THR A O 1
ATOM 1919 N N . ARG A 1 253 ? -34.291 5.197 30.031 1.00 61.44 253 ARG A N 1
ATOM 1920 C CA . ARG A 1 253 ? -34.696 5.507 31.416 1.00 61.44 253 ARG A CA 1
ATOM 1921 C C . ARG A 1 253 ? -35.277 6.921 31.554 1.00 61.44 253 ARG A C 1
ATOM 1923 O O . ARG A 1 253 ? -36.234 7.115 32.304 1.00 61.44 253 ARG A O 1
ATOM 1930 N N . GLU A 1 254 ? -34.771 7.899 30.800 1.00 54.44 254 GLU A N 1
ATOM 1931 C CA . GLU A 1 254 ? -35.325 9.261 30.783 1.00 54.44 254 GLU A CA 1
ATOM 1932 C C . GLU A 1 254 ? -36.696 9.357 30.091 1.00 54.44 254 GLU A C 1
ATOM 1934 O O . GLU A 1 254 ? -37.587 10.058 30.579 1.00 54.44 254 GLU A O 1
ATOM 1939 N N . GLN A 1 255 ? -36.917 8.611 29.003 1.00 51.06 255 GLN A N 1
ATOM 1940 C CA . GLN A 1 255 ? -38.222 8.556 28.334 1.00 51.06 255 GLN A CA 1
ATOM 1941 C C . GLN A 1 255 ? -39.289 7.966 29.260 1.00 51.06 255 GLN A C 1
ATOM 1943 O O . GLN A 1 255 ? -40.410 8.476 29.331 1.00 51.06 255 GLN A O 1
ATOM 1948 N N . PHE A 1 256 ? -38.931 6.930 30.018 1.00 61.38 256 PHE A N 1
ATOM 1949 C CA . PHE A 1 256 ? -39.832 6.303 30.977 1.00 61.38 256 PHE A CA 1
ATOM 1950 C C . PHE A 1 256 ? -40.155 7.212 32.176 1.00 61.38 256 PHE A C 1
ATOM 1952 O O . PHE A 1 256 ? -41.315 7.309 32.581 1.00 61.38 256 PHE A O 1
ATOM 1959 N N . ALA A 1 257 ? -39.169 7.958 32.686 1.00 54.34 257 ALA A N 1
ATOM 1960 C CA . ALA A 1 257 ? -39.370 8.952 33.741 1.00 54.34 257 ALA A CA 1
ATOM 1961 C C . ALA A 1 257 ? -40.437 10.002 33.376 1.00 54.34 257 ALA A C 1
ATOM 1963 O O . ALA A 1 257 ? -41.300 10.341 34.186 1.00 54.34 257 ALA A O 1
ATOM 1964 N N . VAL A 1 258 ? -40.417 10.477 32.130 1.00 52.22 258 VAL A N 1
ATOM 1965 C CA . VAL A 1 258 ? -41.383 11.463 31.620 1.00 52.22 258 VAL A CA 1
ATOM 1966 C C . VAL A 1 258 ? -42.780 10.867 31.440 1.00 52.22 258 VAL A C 1
ATOM 1968 O O . VAL A 1 258 ? -43.775 11.571 31.613 1.00 52.22 258 VAL A O 1
ATOM 1971 N N . ILE A 1 259 ? -42.882 9.577 31.115 1.00 56.53 259 ILE A N 1
ATOM 1972 C CA . ILE A 1 259 ? -44.171 8.879 31.030 1.00 56.53 259 ILE A CA 1
ATOM 1973 C C . ILE A 1 259 ? -44.835 8.816 32.412 1.00 56.53 259 ILE A C 1
ATOM 1975 O O . ILE A 1 259 ? -46.014 9.144 32.523 1.00 56.53 259 ILE A O 1
ATOM 1979 N N . LEU A 1 260 ? -44.091 8.467 33.467 1.00 56.66 260 LEU A N 1
ATOM 1980 C CA . LEU A 1 260 ? -44.625 8.434 34.836 1.00 56.66 260 LEU A CA 1
ATOM 1981 C C . LEU A 1 260 ? -45.129 9.811 35.299 1.00 56.66 260 LEU A C 1
ATOM 1983 O O . LEU A 1 260 ? -46.196 9.897 35.910 1.00 56.66 260 LEU A O 1
ATOM 1987 N N . ASP A 1 261 ? -44.392 10.875 34.969 1.00 51.59 261 ASP A N 1
ATOM 1988 C CA . ASP A 1 261 ? -44.761 12.263 35.275 1.00 51.59 261 ASP A CA 1
ATOM 1989 C C . ASP A 1 261 ? -46.055 12.679 34.561 1.00 51.59 261 ASP A C 1
ATOM 1991 O O . ASP A 1 261 ? -47.026 13.098 35.190 1.00 51.59 261 ASP A O 1
ATOM 1995 N N . LYS A 1 262 ? -46.121 12.466 33.239 1.00 45.44 262 LYS A N 1
ATOM 1996 C CA . LYS A 1 262 ? -47.297 12.809 32.422 1.00 45.44 262 LYS A CA 1
ATOM 1997 C C . LYS A 1 262 ? -48.551 12.021 32.794 1.00 45.44 262 LYS A C 1
ATOM 1999 O O . LYS A 1 262 ? -49.655 12.524 32.599 1.00 45.44 262 LYS A O 1
ATOM 2004 N N . LEU A 1 263 ? -48.393 10.800 33.303 1.00 51.66 263 LEU A N 1
ATOM 2005 C CA . LEU A 1 263 ? -49.499 9.976 33.796 1.00 51.66 263 LEU A CA 1
ATOM 2006 C C . LEU A 1 263 ? -49.960 10.374 35.209 1.00 51.66 263 LEU A C 1
ATOM 2008 O O . LEU A 1 263 ? -50.916 9.787 35.711 1.00 51.66 263 LEU A O 1
ATOM 2012 N N . GLY A 1 264 ? -49.304 11.344 35.859 1.00 51.34 264 GLY A N 1
ATOM 2013 C CA . GLY A 1 264 ? -49.627 11.762 37.226 1.00 51.34 264 GLY A CA 1
ATOM 2014 C C . GLY A 1 264 ? -49.317 10.692 38.277 1.00 51.34 264 GLY A C 1
ATOM 2015 O O . GLY A 1 264 ? -49.795 10.775 39.404 1.00 51.34 264 GLY A O 1
ATOM 2016 N N . LEU A 1 265 ? -48.523 9.680 37.911 1.00 53.62 265 LEU A N 1
ATOM 2017 C CA . LEU A 1 265 ? -48.086 8.603 38.804 1.00 53.62 265 LEU A CA 1
ATOM 2018 C C . LEU A 1 265 ? -46.897 9.030 39.672 1.00 53.62 265 LEU A C 1
ATOM 2020 O O . LEU A 1 265 ? -46.472 8.297 40.561 1.00 53.62 265 LEU A O 1
ATOM 2024 N N . ILE A 1 266 ? -46.375 10.232 39.428 1.00 52.97 266 ILE A N 1
ATOM 2025 C CA . ILE A 1 266 ? -45.483 10.948 40.328 1.00 52.97 266 ILE A CA 1
ATOM 2026 C C . ILE A 1 266 ? -46.350 11.968 41.082 1.00 52.97 266 ILE A C 1
ATOM 2028 O O . ILE A 1 266 ? -46.823 12.922 40.466 1.00 52.97 266 ILE A O 1
ATOM 2032 N N . PRO A 1 267 ? -46.576 11.809 42.401 1.00 50.28 267 PRO A N 1
ATOM 2033 C CA . PRO A 1 267 ? -47.346 12.784 43.168 1.00 50.28 267 PRO A CA 1
ATOM 2034 C C . PRO A 1 267 ? -46.732 14.179 43.029 1.00 50.28 267 PRO A C 1
ATOM 2036 O O . PRO A 1 267 ? -45.513 14.326 43.192 1.00 50.28 267 PRO A O 1
ATOM 2039 N N . SER A 1 268 ? -47.548 15.202 42.779 1.00 42.28 268 SER A N 1
ATOM 2040 C CA . SER A 1 268 ? -47.092 16.594 42.773 1.00 42.28 268 SER A CA 1
ATOM 2041 C C . SER A 1 268 ? -46.361 16.907 44.083 1.00 42.28 268 SER A C 1
ATOM 2043 O O . SER A 1 268 ? -46.687 16.368 45.143 1.00 42.28 268 SER A O 1
ATOM 2045 N N . ALA A 1 269 ? -45.364 17.795 44.053 1.00 41.88 269 ALA A N 1
ATOM 2046 C CA . ALA A 1 269 ? -44.680 18.260 45.264 1.00 41.88 269 ALA A CA 1
ATOM 2047 C C . ALA A 1 269 ? -45.634 18.883 46.317 1.00 41.88 269 ALA A C 1
ATOM 2049 O O . ALA A 1 269 ? -45.209 19.137 47.441 1.00 41.88 269 ALA A O 1
ATOM 2050 N N . ALA A 1 270 ? -46.910 19.099 45.976 1.00 37.66 270 ALA A N 1
ATOM 2051 C CA . ALA A 1 270 ? -47.950 19.612 46.861 1.00 37.66 270 ALA A CA 1
ATOM 2052 C C . ALA A 1 270 ? -48.638 18.559 47.762 1.00 37.66 270 ALA A C 1
ATOM 2054 O O . ALA A 1 270 ? -49.258 18.949 48.747 1.00 37.66 270 ALA A O 1
ATOM 2055 N N . ASP A 1 271 ? -48.501 17.251 47.512 1.00 42.84 271 ASP A N 1
ATOM 2056 C CA . ASP A 1 271 ? -49.339 16.242 48.198 1.00 42.84 271 ASP A CA 1
ATOM 2057 C C . ASP A 1 271 ? -48.753 15.694 49.516 1.00 42.84 271 ASP A C 1
ATOM 2059 O O . ASP A 1 271 ? -49.286 14.756 50.102 1.00 42.84 271 ASP A O 1
ATOM 2063 N N . LYS A 1 272 ? -47.687 16.303 50.058 1.00 40.66 272 LYS A N 1
ATOM 2064 C CA . LYS A 1 272 ? -47.180 15.999 51.417 1.00 40.66 272 LYS A CA 1
ATOM 2065 C C . LYS A 1 272 ? -47.786 16.874 52.524 1.00 40.66 272 LYS A C 1
ATOM 2067 O O . LYS A 1 272 ? -47.155 17.075 53.559 1.00 40.66 272 LYS A O 1
ATOM 2072 N N . VAL A 1 273 ? -49.009 17.377 52.343 1.00 42.31 273 VAL A N 1
ATOM 2073 C CA . VAL A 1 273 ? -49.779 18.009 53.428 1.00 42.31 273 VAL A CA 1
ATOM 2074 C C . VAL A 1 273 ? -51.251 17.596 53.352 1.00 42.31 273 VAL A C 1
ATOM 2076 O O . VAL A 1 273 ? -52.098 18.377 52.937 1.00 42.31 273 VAL A O 1
ATOM 2079 N N . SER A 1 274 ? -51.572 16.357 53.726 1.00 36.62 274 SER A N 1
ATOM 2080 C CA . SER A 1 274 ? -52.764 15.997 54.523 1.00 36.62 274 SER A CA 1
ATOM 2081 C C . SER A 1 274 ? -52.966 14.479 54.553 1.00 36.62 274 SER A C 1
ATOM 2083 O O . SER A 1 274 ? -53.119 13.856 53.507 1.00 36.62 274 SER A O 1
ATOM 2085 N N . GLY A 1 275 ? -53.010 13.911 55.764 1.00 37.75 275 GLY A N 1
ATOM 2086 C CA . GLY A 1 275 ? -53.371 12.514 56.032 1.00 37.75 275 GLY A CA 1
ATOM 2087 C C . GLY A 1 275 ? -52.267 11.729 56.705 1.00 37.75 275 GLY A C 1
ATOM 2088 O O . GLY A 1 275 ? -51.586 10.978 55.983 1.00 37.75 275 GLY A O 1
#

Foldseek 3Di:
DQDFQFWDPDDQDFPAWDDPPQLETKGDDDDPDKTFTWDSAWFFWADFDADFAADAPDDDPLQQFTKTKGQAPQQKIKIKGQFPFAPDDHGDIDHRGDGGGMFHRGHNGDDTIIGMFIADNVRGTDTCVVSRRHPDPPRDDPVPPPPPPAPPVRVVVVVCVVVVVVVVVVLPDDADPVLNVLLVLCCVQVLAQCDPVSRNQQFDFDDPVSLLSSLCSLQVPDDDPDPCSVVVVVVCVVVPVDDVPPDDDGDGNSNSSVVCVVVCSHPDPPPPPDD

Solvent-accessible surface area (backbone atoms only — not comparable to full-atom values): 15558 Å² total; per-residue (Å²): 130,86,64,39,35,41,36,70,80,52,73,87,47,69,73,39,68,54,50,98,92,36,66,20,30,31,33,51,81,90,66,99,70,70,45,44,28,24,30,70,53,45,31,34,24,74,41,61,45,76,93,47,56,65,36,77,80,44,59,77,76,52,24,38,20,12,30,42,28,34,40,30,89,59,46,30,32,40,36,44,21,14,22,65,45,72,69,65,51,67,72,39,74,48,47,58,61,37,70,43,29,26,42,15,40,10,4,46,43,94,54,63,28,35,40,36,28,29,22,41,74,85,69,46,66,42,74,31,76,79,41,48,68,42,80,65,80,79,53,79,48,82,86,66,58,70,68,70,98,58,54,74,67,54,53,51,47,52,51,50,52,54,52,49,51,54,53,60,63,68,72,70,63,73,55,56,84,92,37,43,66,48,47,51,55,35,41,80,67,66,31,50,55,52,50,101,86,63,50,62,52,30,78,42,68,53,50,74,68,57,54,51,51,29,51,42,48,48,68,64,63,78,90,66,100,52,85,58,66,55,55,57,52,51,50,36,39,74,74,60,77,47,58,102,67,76,79,93,68,73,49,28,40,40,61,50,36,48,50,39,48,76,69,58,50,49,76,60,94,74,69,88,76,80,135

Radius of gyration: 34.18 Å; Cα contacts (8 Å, |Δi|>4): 459; chains: 1; bounding box: 82×41×81 Å

Sequence (275 aa):
MTQSRILQTQENRITRGFGNGHSGVDLGWQTTQTDGILAHSQGTVTFCQTGYGNDQGAGGNASYGNCVKIKHPNGYSTLYAHLNTVAVQNGQSVEKGQQIGTMGNTGNSYGSHLHFEVRDTSDTCIDPAPYLSADLPDLKTETEMEEPDMTEAEARKIAQEEISKYFMELEKEEASPWAQVPVKTIVDRGIMNGDTNGNFRPQDAITREEVAAALVNALGIDKTVSDWAKEAFEKASAVGFLDGTMPRESLTREQFAVILDKLGLIPSAADKVSG

Secondary structure (DSSP, 8-state):
-PPPSSBSSS---EEE-SBTTB-SEEE--SSS---EEE-SSSEEEEEEE----B-TT--GGGGG-EEEEEE-TTS-EEEEEEESEE---TT-EE-TT-EEEE-B--BS-SSSBEEEEEE-TTS-EE--GGGSSSPPTT---GGGS---S--HHHHHHHHHHHHHHHHHHHT--PPPTTTHHHHHHHHHTTS---STTS---TTSBPPHHHHHHHHHHHTT--S---TTHHHHHHHHHHTTSS-TT--S-PPBHHHHHHHHHHTT-S--TT-SS--